Protein 4EVF (pdb70)

CATH classification: 1.10.220.10 (+3 more: 1.10.220.10, 1.10.220.10, 1.10.220.10)

Structure (mmCIF, N/CA/C/O backbone):
data_4EVF
#
_entry.id   4EVF
#
_cell.length_a   51.267
_cell.length_b   58.747
_cell.length_c   99.700
_cell.angle_alpha   90.00
_cell.angle_beta   90.00
_cell.angle_gamma   90.00
#
_symmetry.space_group_name_H-M   'P 21 21 21'
#
loop_
_entity.id
_entity.type
_entity.pdbx_description
1 polymer 'Giardin subunit alpha-1'
2 water water
#
loop_
_atom_site.group_PDB
_atom_site.id
_atom_site.type_symbol
_atom_site.label_atom_id
_atom_site.label_alt_id
_atom_site.label_comp_id
_atom_site.label_asym_id
_atom_site.label_entity_id
_atom_site.label_seq_id
_atom_site.pdbx_PDB_ins_code
_atom_site.Cartn_x
_atom_site.Cartn_y
_atom_site.Cartn_z
_atom_site.occupancy
_atom_site.B_iso_or_equiv
_atom_site.auth_seq_id
_atom_site.auth_comp_id
_atom_site.auth_asym_id
_atom_site.auth_atom_id
_atom_site.pdbx_PDB_model_num
ATOM 1 N N . PRO A 1 2 ? 9.324 29.669 46.442 1.00 27.07 2 PRO A N 1
ATOM 2 C CA . PRO A 1 2 ? 10.643 29.725 47.071 1.00 27.91 2 PRO A CA 1
ATOM 3 C C . PRO A 1 2 ? 11.715 30.281 46.146 1.00 27.86 2 PRO A C 1
ATOM 4 O O . PRO A 1 2 ? 11.673 30.064 44.936 1.00 25.66 2 PRO A O 1
ATOM 8 N N . LYS A 1 3 ? 12.670 30.997 46.728 1.00 26.10 3 LYS A N 1
ATOM 9 C CA . LYS A 1 3 ? 13.776 31.559 45.976 1.00 25.12 3 LYS A CA 1
ATOM 10 C C . LYS A 1 3 ? 14.688 30.433 45.509 1.00 27.82 3 LYS A C 1
ATOM 11 O O . LYS A 1 3 ? 14.818 29.419 46.190 1.00 26.17 3 LYS A O 1
ATOM 17 N N . VAL A 1 4 ? 15.310 30.607 44.348 1.00 25.65 4 VAL A N 1
ATOM 18 C CA . VAL A 1 4 ? 16.225 29.593 43.829 1.00 24.56 4 VAL A CA 1
ATOM 19 C C . VAL A 1 4 ? 17.360 29.299 44.812 1.00 27.04 4 VAL A C 1
ATOM 20 O O . VAL A 1 4 ? 17.846 28.175 44.881 1.00 22.28 4 VAL A O 1
ATOM 24 N N . THR A 1 5 ? 17.791 30.301 45.572 1.00 26.84 5 THR A N 1
ATOM 25 C CA . THR A 1 5 ? 18.851 30.062 46.541 1.00 25.68 5 THR A CA 1
ATOM 26 C C . THR A 1 5 ? 18.364 29.116 47.639 1.00 26.30 5 THR A C 1
ATOM 27 O O . THR A 1 5 ? 19.112 28.267 48.125 1.00 24.56 5 THR A O 1
ATOM 31 N N . ASP A 1 6 ? 17.099 29.250 48.019 1.00 26.49 6 ASP A N 1
ATOM 32 C CA . ASP A 1 6 ? 16.550 28.392 49.059 1.00 27.54 6 ASP A CA 1
ATOM 33 C C . ASP A 1 6 ? 16.328 26.954 48.576 1.00 26.79 6 ASP A C 1
ATOM 34 O O . ASP A 1 6 ? 16.601 26.012 49.316 1.00 24.11 6 ASP A O 1
ATOM 39 N N . ILE A 1 7 ? 15.844 26.798 47.344 1.00 23.62 7 ILE A N 1
ATOM 40 C CA . ILE A 1 7 ? 15.774 25.476 46.715 1.00 22.89 7 ILE A CA 1
ATOM 41 C C . ILE A 1 7 ? 17.161 24.860 46.599 1.00 24.34 7 ILE A C 1
ATOM 42 O O . ILE A 1 7 ? 17.340 23.656 46.806 1.00 23.02 7 ILE A O 1
ATOM 47 N N . ALA A 1 8 ? 18.149 25.675 46.238 1.00 23.66 8 ALA A N 1
ATOM 48 C CA . ALA A 1 8 ? 19.512 25.165 46.142 1.00 24.37 8 ALA A CA 1
ATOM 49 C C . ALA A 1 8 ? 19.963 24.639 47.503 1.00 24.04 8 ALA A C 1
ATOM 50 O O . ALA A 1 8 ? 20.683 23.639 47.583 1.00 23.70 8 ALA A O 1
ATOM 52 N N . ASN A 1 9 ? 19.535 25.307 48.573 1.00 23.38 9 ASN A N 1
ATOM 53 C CA . ASN A 1 9 ? 19.848 24.834 49.926 1.00 26.52 9 ASN A CA 1
ATOM 54 C C . ASN A 1 9 ? 19.156 23.509 50.255 1.00 27.51 9 ASN A C 1
ATOM 55 O O . ASN A 1 9 ? 19.773 22.606 50.835 1.00 27.85 9 ASN A O 1
ATOM 60 N N . GLU A 1 10 ? 17.878 23.395 49.901 1.00 26.25 10 GLU A N 1
ATOM 61 C CA . GLU A 1 10 ? 17.172 22.118 50.053 1.00 27.66 10 GLU A CA 1
ATOM 62 C C . GLU A 1 10 ? 17.975 21.004 49.407 1.00 27.92 10 GLU A C 1
ATOM 63 O O . GLU A 1 10 ? 18.220 19.948 50.006 1.00 26.19 10 GLU A O 1
ATOM 69 N N . LEU A 1 11 ? 18.378 21.240 48.167 1.00 24.87 11 LEU A N 1
ATOM 70 C CA . LEU A 1 11 ? 19.169 20.260 47.433 1.00 25.08 11 LEU A CA 1
ATOM 71 C C . LEU A 1 11 ? 20.488 19.922 48.121 1.00 25.33 11 LEU A C 1
ATOM 72 O O . LEU A 1 11 ? 20.889 18.761 48.165 1.00 25.18 11 LEU A O 1
ATOM 77 N N . LYS A 1 12 ? 21.159 20.936 48.659 1.00 26.61 12 LYS A N 1
ATOM 78 C CA . LYS A 1 12 ? 22.421 20.741 49.370 1.00 27.12 12 LYS A CA 1
ATOM 79 C C . LYS A 1 12 ? 22.264 19.741 50.516 1.00 25.87 12 LYS A C 1
ATOM 80 O O . LYS A 1 12 ? 23.090 18.843 50.710 1.00 26.07 12 LYS A O 1
ATOM 86 N N . GLN A 1 13 ? 21.196 19.910 51.279 1.00 27.03 13 GLN A N 1
ATOM 87 C CA . GLN A 1 13 ? 20.970 19.080 52.445 1.00 30.53 13 GLN A CA 1
ATOM 88 C C . GLN A 1 13 ? 20.505 17.671 52.072 1.00 31.26 13 GLN A C 1
ATOM 89 O O . GLN A 1 13 ? 20.762 16.714 52.809 1.00 30.08 13 GLN A O 1
ATOM 95 N N . ALA A 1 14 ? 19.825 17.546 50.936 1.00 25.64 14 ALA A N 1
ATOM 96 C CA . ALA A 1 14 ? 19.377 16.236 50.480 1.00 27.32 14 ALA A CA 1
ATOM 97 C C . ALA A 1 14 ? 20.592 15.458 50.000 1.00 28.57 14 ALA A C 1
ATOM 98 O O . ALA A 1 14 ? 20.694 14.247 50.212 1.00 28.30 14 ALA A O 1
ATOM 100 N N . ILE A 1 15 ? 21.522 16.170 49.366 1.00 27.45 15 ILE A N 1
ATOM 101 C CA . ILE A 1 15 ? 22.733 15.562 48.820 1.00 29.70 15 ILE A CA 1
ATOM 102 C C . ILE A 1 15 ? 23.644 15.129 49.952 1.00 29.26 15 ILE A C 1
ATOM 103 O O . ILE A 1 15 ? 24.248 14.049 49.913 1.00 29.76 15 ILE A O 1
ATOM 108 N N . ASP A 1 16 ? 23.742 15.986 50.964 1.00 29.50 16 ASP A N 1
ATOM 109 C CA . ASP A 1 16 ? 24.479 15.658 52.176 1.00 33.11 16 ASP A CA 1
ATOM 110 C C . ASP A 1 16 ? 23.865 14.440 52.859 1.00 32.56 16 ASP A C 1
ATOM 111 O O . ASP A 1 16 ? 24.574 13.572 53.359 1.00 34.28 16 ASP A O 1
ATOM 116 N N . ALA A 1 17 ? 22.539 14.395 52.892 1.00 33.67 17 ALA A N 1
ATOM 117 C CA . ALA A 1 17 ? 21.836 13.264 53.484 1.00 32.05 17 ALA A CA 1
ATOM 118 C C . ALA A 1 17 ? 21.910 12.039 52.584 1.00 33.82 17 ALA A C 1
ATOM 119 O O . ALA A 1 17 ? 21.565 10.935 53.005 1.00 34.35 17 ALA A O 1
ATOM 121 N N . LYS A 1 18 ? 22.359 12.233 51.346 1.00 31.71 18 LYS A N 1
ATOM 122 C CA . LYS A 1 18 ? 22.394 11.150 50.374 1.00 33.30 18 LYS A CA 1
ATOM 123 C C . LYS A 1 18 ? 20.991 10.567 50.171 1.00 33.31 18 LYS A C 1
ATOM 124 O O . LYS A 1 18 ? 20.829 9.383 49.878 1.00 28.74 18 LYS A O 1
ATOM 130 N N . ASP A 1 19 ? 19.989 11.423 50.341 1.00 26.11 19 ASP A N 1
ATOM 131 C CA . ASP A 1 19 ? 18.591 11.071 50.197 1.00 29.69 19 ASP A CA 1
ATOM 132 C C . ASP A 1 19 ? 18.172 11.128 48.717 1.00 28.88 19 ASP A C 1
ATOM 133 O O . ASP A 1 19 ? 17.845 12.191 48.200 1.00 24.87 19 ASP A O 1
ATOM 138 N N . GLU A 1 20 ? 18.168 9.979 48.045 1.00 29.85 20 GLU A N 1
ATOM 139 C CA . GLU A 1 20 ? 17.860 9.919 46.612 1.00 27.89 20 GLU A CA 1
ATOM 140 C C . GLU A 1 20 ? 16.431 10.318 46.268 1.00 25.60 20 GLU A C 1
ATOM 141 O O . GLU A 1 20 ? 16.195 11.090 45.329 1.00 25.67 20 GLU A O 1
ATOM 147 N N . VAL A 1 21 ? 15.472 9.785 47.013 1.00 26.52 21 VAL A N 1
ATOM 148 C CA . VAL A 1 21 ? 14.084 10.123 46.747 1.00 28.69 21 VAL A CA 1
ATOM 149 C C . VAL A 1 21 ? 13.848 11.619 46.962 1.00 22.83 21 VAL A C 1
ATOM 150 O O . VAL A 1 21 ? 13.071 12.244 46.237 1.00 22.64 21 VAL A O 1
ATOM 154 N N . GLN A 1 22 ? 14.527 12.196 47.951 1.00 26.97 22 GLN A N 1
ATOM 155 C CA . GLN A 1 22 ? 14.383 13.627 48.213 1.00 24.67 22 GLN A CA 1
ATOM 156 C C . GLN A 1 22 ? 14.942 14.484 47.069 1.00 21.78 22 GLN A C 1
ATOM 157 O O . GLN A 1 22 ? 14.365 15.518 46.717 1.00 23.74 22 GLN A O 1
ATOM 163 N N . ILE A 1 23 ? 16.059 14.066 46.487 1.00 20.74 23 ILE A N 1
ATOM 164 C CA . ILE A 1 23 ? 16.581 14.774 45.321 1.00 21.77 23 ILE A CA 1
ATOM 165 C C . ILE A 1 23 ? 15.603 14.632 44.159 1.00 23.39 23 ILE A C 1
ATOM 166 O O . ILE A 1 23 ? 15.302 15.603 43.462 1.00 19.21 23 ILE A O 1
ATOM 171 N N . ALA A 1 24 ? 15.096 13.418 43.965 1.00 18.51 24 ALA A N 1
ATOM 172 C CA . ALA A 1 24 ? 14.096 13.166 42.943 1.00 18.60 24 ALA A CA 1
ATOM 173 C C . ALA A 1 24 ? 12.854 14.008 43.194 1.00 19.29 24 ALA A C 1
ATOM 174 O O . ALA A 1 24 ? 12.275 14.562 42.260 1.00 20.14 24 ALA A O 1
ATOM 176 N N . PHE A 1 25 ? 12.453 14.128 44.454 1.00 17.88 25 PHE A N 1
ATOM 177 C CA . PHE A 1 25 ? 11.234 14.869 44.754 1.00 22.93 25 PHE A CA 1
ATOM 178 C C . PHE A 1 25 ? 11.377 16.352 44.414 1.00 20.88 25 PHE A C 1
ATOM 179 O O . PHE A 1 25 ? 10.464 16.962 43.842 1.00 24.11 25 PHE A O 1
ATOM 187 N N . ILE A 1 26 ? 12.513 16.928 44.792 1.00 21.76 26 ILE A N 1
ATOM 188 C CA . ILE A 1 26 ? 12.789 18.328 44.481 1.00 20.57 26 ILE A CA 1
ATOM 189 C C . ILE A 1 26 ? 12.859 18.522 42.974 1.00 20.01 26 ILE A C 1
ATOM 190 O O . ILE A 1 26 ? 12.299 19.472 42.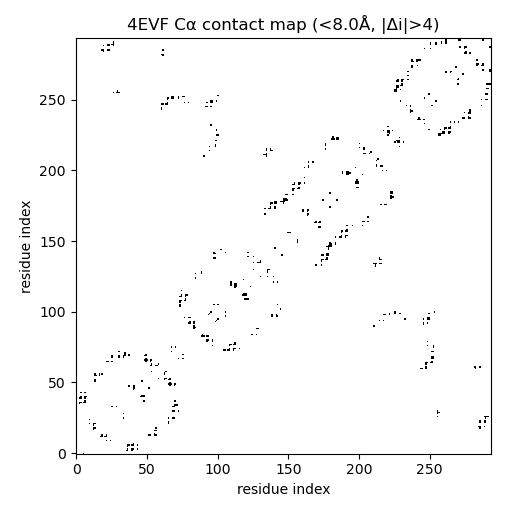434 1.00 20.86 26 ILE A O 1
ATOM 195 N N . ALA A 1 27 ? 13.543 17.615 42.284 1.00 21.88 27 ALA A N 1
ATOM 196 C CA . ALA A 1 27 ? 13.641 17.728 40.838 1.00 21.54 27 ALA A CA 1
ATOM 197 C C . ALA A 1 27 ? 12.252 17.675 40.209 1.00 23.16 27 ALA A C 1
ATOM 198 O O . ALA A 1 27 ? 11.989 18.360 39.222 1.00 20.78 27 ALA A O 1
ATOM 200 N N . SER A 1 28 ? 11.363 16.875 40.803 1.00 19.91 28 SER A N 1
ATOM 201 C CA . SER A 1 28 ? 10.038 16.612 40.238 1.00 19.18 28 SER A CA 1
ATOM 202 C C . SER A 1 28 ? 9.122 17.831 40.343 1.00 22.61 28 SER A C 1
ATOM 203 O O . SER A 1 28 ? 8.121 17.939 39.638 1.00 22.93 28 SER A O 1
ATOM 206 N N . GLU A 1 29 ? 9.475 18.740 41.244 1.00 24.57 29 G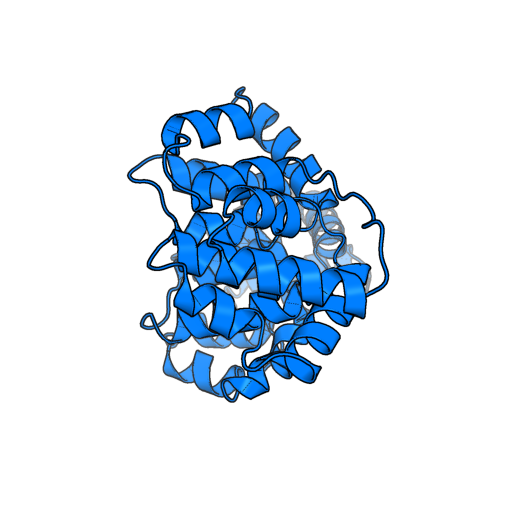LU A N 1
ATOM 207 C CA . GLU A 1 29 ? 8.664 19.914 41.530 1.00 21.03 29 GLU A CA 1
ATOM 208 C C . GLU A 1 29 ? 8.809 21.017 40.481 1.00 24.25 29 GLU A C 1
ATOM 209 O O . GLU A 1 29 ? 8.010 21.952 40.449 1.00 27.09 29 GLU A O 1
ATOM 215 N N . TYR A 1 30 ? 9.830 20.901 39.636 1.00 24.41 30 TYR A N 1
ATOM 216 C CA . TYR A 1 30 ? 10.265 22.002 38.781 1.00 22.61 30 TYR A CA 1
ATOM 217 C C . TYR A 1 30 ? 10.591 21.573 37.361 1.00 25.39 30 TYR A C 1
ATOM 218 O O . TYR A 1 30 ? 11.147 20.491 37.127 1.00 22.72 30 TYR A O 1
ATOM 227 N N . SER A 1 31 ? 10.271 22.452 36.417 1.00 22.95 31 SER A N 1
ATOM 228 C CA . SER A 1 31 ? 10.491 22.208 34.996 1.00 21.34 31 SER A CA 1
ATOM 229 C C . SER A 1 31 ? 11.977 22.201 34.682 1.00 22.58 31 SER A C 1
ATOM 230 O O . SER A 1 31 ? 12.793 22.567 35.521 1.00 21.89 31 SER A O 1
ATOM 233 N N . ALA A 1 32 ? 12.320 21.813 33.457 1.00 20.15 32 ALA A N 1
ATOM 234 C CA . ALA A 1 32 ? 13.718 21.750 33.053 1.00 20.16 32 ALA A CA 1
ATOM 235 C C . ALA A 1 32 ? 14.357 23.138 33.146 1.00 22.08 32 ALA A C 1
ATOM 236 O O . ALA A 1 32 ? 15.458 23.282 33.670 1.00 20.03 32 ALA A O 1
ATOM 238 N N . GLU A 1 33 ? 13.647 24.147 32.643 1.00 21.84 33 GLU A N 1
ATOM 239 C CA . GLU A 1 33 ? 14.097 25.537 32.699 1.00 20.73 33 GLU A CA 1
ATOM 240 C C . GLU A 1 33 ? 14.287 25.998 34.138 1.00 21.28 33 GLU A C 1
ATOM 241 O O . GLU A 1 33 ? 15.274 26.670 34.453 1.00 22.79 33 GLU A O 1
ATOM 247 N N . SER A 1 34 ? 13.345 25.643 35.010 1.00 21.83 34 SER A N 1
ATOM 248 C CA . SER A 1 34 ? 13.440 26.016 36.425 1.00 22.21 34 SER A CA 1
ATOM 249 C C . SER A 1 34 ? 14.621 25.320 37.091 1.00 21.63 34 SER A C 1
ATOM 250 O O . SER A 1 34 ? 15.354 25.923 37.867 1.00 17.10 34 SER A O 1
ATOM 253 N N . ARG A 1 35 ? 14.808 24.039 36.796 1.00 19.18 35 ARG A N 1
ATOM 254 C CA . ARG A 1 35 ? 15.971 23.347 37.329 1.00 19.00 35 ARG A CA 1
ATOM 255 C C . ARG A 1 35 ? 17.304 23.937 36.856 1.00 20.01 35 ARG A C 1
ATOM 256 O O . ARG A 1 35 ? 18.309 23.860 37.577 1.00 18.87 35 ARG A O 1
ATOM 264 N N . GLU A 1 36 ? 17.319 24.531 35.664 1.00 19.79 36 GLU A N 1
ATOM 265 C CA . GLU A 1 36 ? 18.513 25.270 35.203 1.00 19.61 36 GLU A CA 1
ATOM 266 C C . GLU A 1 36 ? 18.819 26.480 36.101 1.00 19.98 36 GLU A C 1
ATOM 267 O O . GLU A 1 36 ? 19.973 26.724 36.456 1.00 20.43 36 GLU A O 1
ATOM 273 N N . LYS A 1 37 ? 17.784 27.244 36.445 1.00 20.41 37 LYS A N 1
ATOM 274 C CA . LYS A 1 37 ? 17.922 28.360 37.386 1.00 20.68 37 LYS A CA 1
ATOM 275 C C . LYS A 1 37 ? 18.476 27.867 38.716 1.00 19.45 37 LYS A C 1
ATOM 276 O O . LYS A 1 37 ? 19.409 28.455 39.273 1.00 20.51 37 LYS A O 1
ATOM 282 N N . ILE A 1 38 ? 17.899 26.780 39.224 1.00 18.58 38 ILE A N 1
ATOM 283 C CA . ILE A 1 38 ? 18.313 26.219 40.502 1.00 18.40 38 ILE A CA 1
ATOM 284 C C . ILE A 1 38 ? 19.782 25.797 40.473 1.00 18.15 38 ILE A C 1
ATOM 285 O O . ILE A 1 38 ? 20.530 26.053 41.419 1.00 17.73 38 ILE A O 1
ATOM 290 N N . ALA A 1 39 ? 20.193 25.158 39.379 1.00 16.95 39 ALA A N 1
ATOM 291 C CA . ALA A 1 39 ? 21.575 24.718 39.226 1.00 18.74 39 ALA A CA 1
ATOM 292 C C . ALA A 1 39 ? 22.527 25.914 39.217 1.00 20.07 39 ALA A C 1
ATOM 293 O O . ALA A 1 39 ? 23.654 25.828 39.717 1.00 18.70 39 ALA A O 1
ATOM 295 N N . LYS A 1 40 ? 22.082 27.021 38.624 1.00 17.77 40 LYS A N 1
ATOM 296 C CA . LYS A 1 40 ? 22.886 28.246 38.644 1.00 20.44 40 LYS A CA 1
ATOM 297 C C . LYS A 1 40 ? 23.055 28.767 40.060 1.00 18.13 40 LYS A C 1
ATOM 298 O O . LYS A 1 40 ? 24.155 29.140 40.448 1.00 23.56 40 LYS A O 1
ATOM 304 N N . ALA A 1 41 ? 21.971 28.791 40.829 1.00 17.97 41 ALA A N 1
ATOM 305 C CA . ALA A 1 41 ? 22.033 29.291 42.200 1.00 19.62 41 ALA A CA 1
ATOM 306 C C . ALA A 1 41 ? 22.954 28.380 42.995 1.00 20.28 41 ALA A C 1
ATOM 307 O O . ALA A 1 41 ? 23.749 28.818 43.821 1.00 21.68 41 ALA A O 1
ATOM 309 N N . TYR A 1 42 ? 22.863 27.094 42.706 1.00 21.47 42 TYR A N 1
ATOM 310 C CA . TYR A 1 42 ? 23.637 26.117 43.441 1.00 19.22 42 TYR A CA 1
ATOM 311 C C . TYR A 1 42 ? 25.139 26.329 43.285 1.00 18.82 42 TYR A C 1
ATOM 312 O O . TYR A 1 42 ? 25.884 26.299 44.271 1.00 20.96 42 TYR A O 1
ATOM 321 N N . VAL A 1 43 ? 25.599 26.537 42.055 1.00 19.58 43 VAL A N 1
ATOM 322 C CA . VAL A 1 43 ? 27.036 26.639 41.835 1.00 25.34 43 VAL A CA 1
ATOM 323 C C . VAL A 1 43 ? 27.566 27.962 42.404 1.00 24.22 43 VAL A C 1
ATOM 324 O O . VAL A 1 43 ? 28.655 28.001 42.965 1.00 24.53 43 VAL A O 1
ATOM 328 N N . ALA A 1 44 ? 26.781 29.028 42.267 1.00 22.84 44 ALA A N 1
ATOM 329 C CA . ALA A 1 44 ? 27.119 30.316 42.873 1.00 23.44 44 ALA A CA 1
ATOM 330 C C . ALA A 1 44 ? 27.266 30.181 44.395 1.00 27.25 44 ALA A C 1
ATOM 331 O O . ALA A 1 44 ? 28.239 30.661 44.988 1.00 24.87 44 ALA A O 1
ATOM 333 N N . SER A 1 45 ? 26.302 29.505 45.015 1.00 28.22 45 SER A N 1
ATOM 334 C CA . SER A 1 45 ? 26.265 29.363 46.468 1.00 28.32 45 SER A CA 1
ATOM 335 C C . SER A 1 45 ? 27.369 28.499 47.041 1.00 27.76 45 SER A C 1
ATOM 336 O O . SER A 1 45 ? 27.939 28.832 48.075 1.00 27.79 45 SER A O 1
ATOM 339 N N . TYR A 1 46 ? 27.659 27.385 46.381 1.00 27.00 46 TYR A N 1
ATOM 340 C CA . TYR A 1 46 ? 28.543 26.380 46.958 1.00 28.62 46 TYR A CA 1
ATOM 341 C C . TYR A 1 46 ? 29.829 26.181 46.165 1.00 28.05 46 TYR A C 1
ATOM 342 O O . TYR A 1 46 ? 30.737 25.479 46.608 1.00 30.92 46 TYR A O 1
ATOM 351 N N . GLY A 1 47 ? 29.913 26.806 44.998 1.00 28.04 47 GLY A N 1
ATOM 352 C CA . GLY A 1 47 ? 31.126 26.753 44.200 1.00 31.92 47 GLY A CA 1
ATOM 353 C C . GLY A 1 47 ? 31.413 25.385 43.607 1.00 31.56 47 GLY A C 1
ATOM 354 O O . GLY A 1 47 ? 32.553 25.068 43.248 1.00 33.64 47 GLY A O 1
ATOM 355 N N . LYS A 1 48 ? 30.376 24.563 43.512 1.00 34.14 48 LYS A N 1
ATOM 356 C CA . LYS A 1 48 ? 30.492 23.236 42.898 1.00 35.97 48 LYS A CA 1
ATOM 357 C C . LYS A 1 48 ? 29.294 23.016 41.989 1.00 30.31 48 LYS A C 1
ATOM 358 O O . LYS A 1 48 ? 28.195 23.459 42.294 1.00 28.35 48 LYS A O 1
ATOM 364 N N . GLU A 1 49 ? 29.494 22.326 40.874 1.00 31.08 49 GLU A N 1
ATOM 365 C CA . GLU A 1 49 ? 28.383 22.045 39.979 1.00 27.63 49 GLU A CA 1
ATOM 366 C C . GLU A 1 49 ? 27.434 20.988 40.569 1.00 30.15 49 GLU A C 1
ATOM 367 O O . GLU A 1 49 ? 27.882 19.960 41.091 1.00 26.74 49 GLU A O 1
ATOM 373 N N . LEU A 1 50 ? 26.130 21.246 40.473 1.00 23.87 50 LEU A N 1
ATOM 374 C CA . LEU A 1 50 ? 25.116 20.408 41.116 1.00 25.33 50 LEU A CA 1
ATOM 375 C C . LEU A 1 50 ? 25.179 18.930 40.704 1.00 25.92 50 LEU A C 1
ATOM 376 O O . LEU A 1 50 ? 25.149 18.045 41.562 1.00 28.57 50 LEU A O 1
ATOM 381 N N . PRO A 1 51 ? 25.261 18.654 39.394 1.00 26.86 51 PRO A N 1
ATOM 382 C CA . PRO A 1 51 ? 25.480 17.274 38.940 1.00 25.66 51 PRO A CA 1
ATOM 383 C C . PRO A 1 51 ? 26.780 16.657 39.481 1.00 29.53 51 PRO A C 1
ATOM 384 O O . PRO A 1 51 ? 26.795 15.464 39.784 1.00 29.97 51 PRO A O 1
ATOM 388 N N . ASP A 1 52 ? 27.844 17.446 39.608 1.00 26.15 52 ASP A N 1
ATOM 389 C CA . ASP A 1 52 ? 29.100 16.944 40.168 1.00 32.17 52 ASP A CA 1
ATOM 390 C C . ASP A 1 52 ? 28.958 16.580 41.649 1.00 33.13 52 ASP A C 1
ATOM 391 O O . ASP A 1 52 ? 29.542 15.602 42.117 1.00 31.00 52 ASP A O 1
ATOM 396 N N . ASP A 1 53 ? 28.184 17.365 42.388 1.00 29.97 53 ASP A N 1
ATOM 397 C CA . ASP A 1 53 ? 27.982 17.084 43.804 1.00 30.30 53 ASP A CA 1
ATOM 398 C C . ASP A 1 53 ? 27.114 15.841 43.968 1.00 32.12 53 ASP A C 1
ATOM 399 O O . ASP A 1 53 ? 27.417 14.956 44.772 1.00 29.79 53 ASP A O 1
ATOM 404 N N . ILE A 1 54 ? 26.049 15.766 43.179 1.00 29.25 54 ILE A N 1
ATOM 405 C CA . ILE A 1 54 ? 25.199 14.579 43.143 1.00 28.51 54 ILE A CA 1
ATOM 406 C C . ILE A 1 54 ? 26.006 13.307 42.851 1.00 32.12 54 ILE A C 1
ATOM 407 O O . ILE A 1 54 ? 25.883 12.302 43.557 1.00 31.37 54 ILE A O 1
ATOM 412 N N . LYS A 1 55 ? 26.839 13.356 41.819 1.00 32.90 55 LYS A N 1
ATOM 413 C CA . LYS A 1 55 ? 27.655 12.202 41.461 1.00 32.81 55 LYS A CA 1
ATOM 414 C C . LYS A 1 55 ? 28.542 11.770 42.623 1.00 38.35 55 LYS A C 1
ATOM 415 O O . LYS A 1 55 ? 28.711 10.579 42.880 1.00 35.96 55 LYS A O 1
ATOM 421 N N . LYS A 1 56 ? 29.113 12.743 43.325 1.00 37.50 56 LYS A N 1
ATOM 422 C CA . LYS A 1 56 ? 30.003 12.437 44.436 1.00 35.44 56 LYS A CA 1
ATOM 423 C C . LYS A 1 56 ? 29.255 11.868 45.635 1.00 34.94 56 LYS A C 1
ATOM 424 O O . LYS A 1 56 ? 29.814 11.087 46.395 1.00 31.89 56 LYS A O 1
ATOM 430 N N . ALA A 1 57 ? 27.991 12.278 45.801 1.00 32.69 57 ALA A N 1
ATOM 431 C CA . ALA A 1 57 ? 27.243 11.845 46.988 1.00 34.99 57 ALA A CA 1
ATOM 432 C C . ALA A 1 57 ? 26.596 10.473 46.849 1.00 38.10 57 ALA A C 1
ATOM 433 O O . ALA A 1 57 ? 26.441 9.751 47.842 1.00 35.92 57 ALA A O 1
ATOM 435 N N . LEU A 1 58 ? 26.149 10.154 45.623 1.00 34.75 58 LEU A N 1
ATOM 436 C CA . LEU A 1 58 ? 25.458 8.914 45.380 1.00 35.11 58 LEU A CA 1
ATOM 437 C C . LEU A 1 58 ? 26.358 7.746 44.939 1.00 36.40 58 LEU A C 1
ATOM 438 O O . LEU A 1 58 ? 27.452 7.925 44.435 1.00 40.56 58 LEU A O 1
ATOM 443 N N . LYS A 1 59 ? 25.795 6.558 45.153 1.00 38.69 59 LYS A N 1
ATOM 444 C CA . LYS A 1 59 ? 26.462 5.336 44.790 1.00 41.96 59 LYS A CA 1
ATOM 445 C C . LYS A 1 59 ? 26.530 5.266 43.300 1.00 47.42 59 LYS A C 1
ATOM 446 O O . LYS A 1 59 ? 27.627 5.320 42.758 1.00 51.95 59 LYS A O 1
ATOM 452 N N . GLY A 1 60 ? 25.469 5.166 42.609 1.00 37.54 60 GLY A N 1
ATOM 453 C CA . GLY A 1 60 ? 25.738 5.109 41.200 1.00 39.22 60 GLY A CA 1
ATOM 454 C C . GLY A 1 60 ? 24.739 4.225 40.521 1.00 41.05 60 GLY A C 1
ATOM 455 O O . GLY A 1 60 ? 23.804 3.752 41.121 1.00 42.90 60 GLY A O 1
ATOM 456 N N . GLY A 1 61 ? 24.975 3.951 39.271 1.00 37.57 61 GLY A N 1
ATOM 457 C CA . GLY A 1 61 ? 23.963 3.183 38.605 1.00 32.48 61 GLY A CA 1
ATOM 458 C C . GLY A 1 61 ? 23.091 4.188 37.899 1.00 33.55 61 GLY A C 1
ATOM 459 O O . GLY A 1 61 ? 23.385 5.383 37.912 1.00 30.89 61 GLY A O 1
ATOM 460 N N . SER A 1 62 ? 22.059 3.706 37.238 1.00 31.64 62 SER A N 1
ATOM 461 C CA . SER A 1 62 ? 21.180 4.569 36.457 1.00 31.32 62 SER A CA 1
ATOM 462 C C . SER A 1 62 ? 20.480 5.611 37.317 1.00 28.45 62 SER A C 1
ATOM 463 O O . SER A 1 62 ? 20.054 6.645 36.802 1.00 24.82 62 SER A O 1
ATOM 466 N N . GLU A 1 63 ? 20.360 5.328 38.617 1.00 26.17 63 GLU A N 1
ATOM 467 C CA . GLU A 1 63 ? 19.707 6.234 39.559 1.00 27.36 63 GLU A CA 1
ATOM 468 C C . GLU A 1 63 ? 20.472 7.549 39.673 1.00 25.69 63 GLU A C 1
ATOM 469 O O . GLU A 1 63 ? 19.889 8.628 39.559 1.00 25.91 63 GLU A O 1
ATOM 475 N N . GLU A 1 64 ? 21.778 7.453 39.901 1.00 25.86 64 GLU A N 1
ATOM 476 C CA . GLU A 1 64 ? 22.598 8.650 40.035 1.00 31.41 64 GLU A CA 1
ATOM 477 C C . GLU A 1 64 ? 22.651 9.396 38.702 1.00 25.43 64 GLU A C 1
ATOM 478 O O . GLU A 1 64 ? 22.485 10.610 38.657 1.00 22.97 64 GLU A O 1
ATOM 484 N N . SER A 1 65 ? 22.845 8.656 37.617 1.00 23.77 65 SER A N 1
ATOM 485 C CA . SER A 1 65 ? 22.916 9.258 36.286 1.00 26.06 65 SER A CA 1
ATOM 486 C C . SER A 1 65 ? 21.668 10.073 35.965 1.00 23.80 65 SER A C 1
ATOM 487 O O . SER A 1 65 ? 21.772 11.203 35.473 1.00 24.76 65 SER A O 1
ATOM 490 N N . LEU A 1 66 ? 20.500 9.495 36.246 1.00 20.01 66 LEU A N 1
ATOM 491 C CA . LEU A 1 66 ? 19.218 10.168 36.067 1.00 22.27 66 LEU A CA 1
ATOM 492 C C . LEU A 1 66 ? 19.125 11.467 36.871 1.00 21.20 66 LEU A C 1
ATOM 493 O O . LEU A 1 66 ? 18.711 12.514 36.347 1.00 17.96 66 LEU A O 1
ATOM 498 N N . LEU A 1 67 ? 19.501 11.399 38.144 1.00 20.41 67 LEU A N 1
ATOM 499 C CA . LEU A 1 67 ? 19.437 12.573 39.022 1.00 20.92 67 LEU A CA 1
ATOM 500 C C . LEU A 1 67 ? 20.365 13.702 38.559 1.00 20.66 67 LEU A C 1
ATOM 501 O O . LEU A 1 67 ? 19.985 14.885 38.582 1.00 21.57 67 LEU A O 1
ATOM 506 N N . MET A 1 68 ? 21.565 13.326 38.132 1.00 18.39 68 MET A N 1
ATOM 507 C CA . MET A 1 68 ? 22.514 14.239 37.483 1.00 22.56 68 MET A CA 1
ATOM 508 C C . MET A 1 68 ? 21.919 14.895 36.251 1.00 22.80 68 MET A C 1
ATOM 509 O O . MET A 1 68 ? 22.011 16.110 36.084 1.00 20.34 68 MET A O 1
ATOM 514 N N . ASP A 1 69 ? 21.323 14.082 35.384 1.00 22.32 69 ASP A N 1
ATOM 515 C CA . ASP A 1 69 ? 20.736 14.559 34.137 1.00 22.86 69 ASP A CA 1
ATOM 516 C C . ASP A 1 69 ? 19.718 15.667 34.397 1.00 17.44 69 ASP A C 1
ATOM 517 O O . ASP A 1 69 ? 19.682 16.678 33.685 1.00 17.88 69 ASP A O 1
ATOM 522 N N . LEU A 1 70 ? 18.881 15.460 35.409 1.00 16.18 70 LEU A N 1
ATOM 523 C CA . LEU A 1 70 ? 17.823 16.417 35.747 1.00 20.96 70 LEU A CA 1
ATOM 524 C C . LEU A 1 70 ? 18.357 17.798 36.116 1.00 20.79 70 LEU A C 1
ATOM 525 O O . LEU A 1 70 ? 17.624 18.794 36.049 1.00 19.45 70 LEU A O 1
ATOM 530 N N . PHE A 1 71 ? 19.628 17.859 36.502 1.00 17.61 71 PHE A N 1
ATOM 531 C CA . PHE A 1 71 ? 20.239 19.145 36.862 1.00 17.91 71 PHE A CA 1
ATOM 532 C C . PHE A 1 71 ? 21.370 19.521 35.911 1.00 19.21 71 PHE A C 1
ATOM 533 O O . PHE A 1 71 ? 22.185 20.435 36.174 1.00 18.44 71 PHE A O 1
ATOM 541 N N . SER A 1 72 ? 21.377 18.830 34.774 1.00 16.86 72 SER A N 1
ATOM 542 C CA . SER A 1 72 ? 22.295 19.121 33.686 1.00 19.41 72 SER A CA 1
ATOM 543 C C . SER A 1 72 ? 21.571 19.810 32.535 1.00 18.32 72 SER A C 1
ATOM 544 O O . SER A 1 72 ? 20.362 20.016 32.597 1.00 21.33 72 SER A O 1
ATOM 547 N N . ASP A 1 73 ? 22.319 20.172 31.497 1.00 19.34 73 ASP A N 1
ATOM 548 C CA . ASP A 1 73 ? 21.734 20.750 30.289 1.00 21.26 73 ASP A CA 1
ATOM 549 C C . ASP A 1 73 ? 21.108 19.638 29.459 1.00 19.03 73 ASP A C 1
ATOM 550 O O . ASP A 1 73 ? 21.807 18.723 29.009 1.00 18.15 73 ASP A O 1
ATOM 555 N N . ARG A 1 74 ? 19.795 19.719 29.275 1.00 18.80 74 ARG A N 1
ATOM 556 C CA . ARG A 1 74 ? 19.032 18.645 28.640 1.00 17.73 74 ARG A CA 1
ATOM 557 C C . ARG A 1 74 ? 19.386 18.437 27.171 1.00 21.71 74 ARG A C 1
ATOM 558 O O . ARG A 1 74 ? 19.089 17.388 26.611 1.00 20.36 74 ARG A O 1
ATOM 566 N N . HIS A 1 75 ? 20.021 19.434 26.551 1.00 20.18 75 HIS A N 1
ATOM 567 C CA . HIS A 1 75 ? 20.438 19.320 25.155 1.00 18.78 75 HIS A CA 1
ATOM 568 C C . HIS A 1 75 ? 21.775 18.598 25.065 1.00 18.75 75 HIS A C 1
ATOM 569 O O . HIS A 1 75 ? 21.985 17.779 24.165 1.00 18.02 75 HIS A O 1
ATOM 576 N N . GLU A 1 76 ? 22.668 18.874 26.018 1.00 18.72 76 GLU A N 1
ATOM 577 C CA . GLU A 1 76 ? 23.910 18.105 26.137 1.00 24.63 76 GLU A CA 1
ATOM 578 C C . GLU A 1 76 ? 23.628 16.659 26.538 1.00 21.02 76 GLU A C 1
ATOM 579 O O . GLU A 1 76 ? 24.295 15.732 26.063 1.00 22.16 76 GLU A O 1
ATOM 585 N N . VAL A 1 77 ? 22.658 16.486 27.431 1.00 21.20 77 VAL A N 1
ATOM 586 C CA . VAL A 1 77 ? 22.188 15.159 27.819 1.00 21.37 77 VAL A CA 1
ATOM 587 C C . VAL A 1 77 ? 21.713 14.387 26.588 1.00 20.28 77 VAL A C 1
ATOM 588 O O . VAL A 1 77 ? 22.234 13.312 26.283 1.00 21.57 77 VAL A O 1
ATOM 592 N N . ARG A 1 78 ? 20.736 14.946 25.876 1.00 18.21 78 ARG A N 1
ATOM 593 C CA . ARG A 1 78 ? 20.210 14.307 24.670 1.00 17.50 78 ARG A CA 1
ATOM 594 C C . ARG A 1 78 ? 21.293 14.028 23.627 1.00 17.02 78 ARG A C 1
ATOM 595 O O . ARG A 1 78 ? 21.350 12.933 23.050 1.00 15.87 78 ARG A O 1
ATOM 603 N N . ALA A 1 79 ? 22.164 15.006 23.382 1.00 17.46 79 ALA A N 1
ATOM 604 C CA . ALA A 1 79 ? 23.247 14.831 22.421 1.00 17.45 79 ALA A CA 1
ATOM 605 C C . ALA A 1 79 ? 24.148 13.646 22.776 1.00 17.25 79 ALA A C 1
ATOM 606 O O . ALA A 1 79 ? 24.553 12.884 21.895 1.00 19.27 79 ALA A O 1
ATOM 608 N N . GLN A 1 80 ? 24.475 13.508 24.059 1.00 16.61 80 GLN A N 1
ATOM 609 C CA . GLN A 1 80 ? 25.354 12.425 24.515 1.00 19.93 80 GLN A CA 1
ATOM 610 C C . GLN A 1 80 ? 24.659 11.059 24.393 1.00 21.99 80 GLN A C 1
ATOM 611 O O . GLN A 1 80 ? 25.288 10.057 24.024 1.00 21.62 80 GLN A O 1
ATOM 617 N N . HIS A 1 81 ? 23.364 11.024 24.702 1.00 21.79 81 HIS A N 1
ATOM 618 C CA . HIS A 1 81 ? 22.556 9.816 24.489 1.00 21.31 81 HIS A CA 1
ATOM 619 C C . HIS A 1 81 ? 22.609 9.379 23.026 1.00 22.78 81 HIS A C 1
ATOM 620 O O . HIS A 1 81 ? 22.747 8.191 22.719 1.00 19.54 81 HIS A O 1
ATOM 627 N N . ILE A 1 82 ? 22.490 10.347 22.123 1.00 19.17 82 ILE A N 1
ATOM 628 C CA . ILE A 1 82 ? 22.544 10.076 20.686 1.00 23.26 82 ILE A CA 1
ATOM 629 C C . ILE A 1 82 ? 23.927 9.578 20.235 1.00 24.43 82 ILE A C 1
ATOM 630 O O . ILE A 1 82 ? 24.036 8.665 19.413 1.00 21.66 82 ILE A O 1
ATOM 635 N N . ARG A 1 83 ? 24.976 10.189 20.770 1.00 20.88 83 ARG A N 1
ATOM 636 C CA . ARG A 1 83 ? 26.329 9.695 20.581 1.00 26.26 83 ARG A CA 1
ATOM 637 C C . ARG A 1 83 ? 26.434 8.238 21.041 1.00 21.27 83 ARG A C 1
ATOM 638 O O . ARG A 1 83 ? 26.932 7.367 20.316 1.00 26.09 83 ARG A O 1
ATOM 646 N N . ASP A 1 84 ? 25.988 7.988 22.263 1.00 19.17 84 ASP A N 1
ATOM 647 C CA . ASP A 1 84 ? 26.021 6.644 22.836 1.00 22.08 84 ASP A CA 1
ATOM 648 C C . ASP A 1 84 ? 25.292 5.633 21.942 1.00 22.98 84 ASP A C 1
ATOM 649 O O . ASP A 1 84 ? 25.786 4.521 21.698 1.00 19.49 84 ASP A O 1
ATOM 654 N N . ALA A 1 85 ? 24.116 6.024 21.455 1.00 19.50 85 ALA A N 1
ATOM 655 C CA . ALA A 1 85 ? 23.320 5.141 20.608 1.00 20.52 85 ALA A CA 1
ATOM 656 C C . ALA A 1 85 ? 24.053 4.802 19.316 1.00 20.86 85 ALA A C 1
ATOM 657 O O . ALA A 1 85 ? 23.744 3.807 18.678 1.00 19.27 85 ALA A O 1
ATOM 659 N N . LEU A 1 86 ? 25.022 5.633 18.936 1.00 20.52 86 LEU A N 1
ATOM 660 C CA . LEU A 1 86 ? 25.756 5.450 17.690 1.00 19.32 86 LEU A CA 1
ATOM 661 C C . LEU A 1 86 ? 27.140 4.850 17.908 1.00 23.35 86 LEU A C 1
ATOM 662 O O . LEU A 1 86 ? 27.781 4.419 16.952 1.00 28.25 86 LEU A O 1
ATOM 667 N N . SER A 1 87 ? 27.598 4.835 19.157 1.00 23.37 87 SER A N 1
ATOM 668 C CA . SER A 1 87 ? 28.969 4.427 19.473 1.00 25.23 87 SER A CA 1
ATOM 669 C C . SER A 1 87 ? 29.246 2.953 19.137 1.00 26.58 87 SER A C 1
ATOM 670 O O . SER A 1 87 ? 30.349 2.608 18.722 1.00 32.88 87 SER A O 1
ATOM 673 N N . GLY A 1 88 ? 28.246 2.093 19.315 1.00 27.72 88 GLY A N 1
ATOM 674 C CA . GLY A 1 88 ? 28.370 0.683 18.979 1.00 24.25 88 GLY A CA 1
ATOM 675 C C . GLY A 1 88 ? 27.341 0.269 17.946 1.00 25.18 88 GLY A C 1
ATOM 676 O O . GLY A 1 88 ? 27.019 1.032 17.037 1.00 23.69 88 GLY A O 1
ATOM 677 N N . ARG A 1 89 ? 26.818 -0.944 18.083 1.00 24.17 89 ARG A N 1
ATOM 678 C CA . ARG A 1 89 ? 25.684 -1.385 17.278 1.00 23.04 89 ARG A CA 1
ATOM 679 C C . ARG A 1 89 ? 24.542 -0.390 17.466 1.00 22.24 89 ARG A C 1
ATOM 680 O O . ARG A 1 89 ? 24.252 0.005 18.596 1.00 21.61 89 ARG A O 1
ATOM 688 N N . ASN A 1 90 ? 23.892 0.023 16.383 1.00 19.56 90 ASN A N 1
ATOM 689 C CA . ASN A 1 90 ? 22.860 1.058 16.507 1.00 21.81 90 ASN A CA 1
ATOM 690 C C . ASN A 1 90 ? 21.816 0.718 17.576 1.00 26.42 90 ASN A C 1
ATOM 691 O O . ASN A 1 90 ? 21.208 -0.347 17.529 1.00 21.32 90 ASN A O 1
ATOM 696 N N . ASP A 1 91 ? 21.600 1.627 18.531 1.00 21.68 91 ASP A N 1
ATOM 697 C CA . ASP A 1 91 ? 20.626 1.393 19.598 1.00 19.34 91 ASP A CA 1
ATOM 698 C C . ASP A 1 91 ? 19.254 1.906 19.171 1.00 22.07 91 ASP A C 1
ATOM 699 O O . ASP A 1 91 ? 18.918 3.065 19.410 1.00 19.04 91 ASP A O 1
ATOM 704 N N . HIS A 1 92 ? 18.447 1.049 18.542 1.00 21.96 92 HIS A N 1
ATOM 705 C CA . HIS A 1 92 ? 17.172 1.524 17.996 1.00 22.86 92 HIS A CA 1
ATOM 706 C C . HIS A 1 92 ? 16.206 2.008 19.080 1.00 21.00 92 HIS A C 1
ATOM 707 O O . HIS A 1 92 ? 15.467 2.971 18.876 1.00 19.88 92 HIS A O 1
ATOM 714 N N . MET A 1 93 ? 16.193 1.331 20.227 1.00 17.74 93 MET A N 1
ATOM 715 C CA . MET A 1 93 ? 15.334 1.773 21.308 1.00 21.02 93 MET A CA 1
ATOM 716 C C . MET A 1 93 ? 15.710 3.189 21.720 1.00 17.70 93 MET A C 1
ATOM 717 O O . MET A 1 93 ? 14.841 4.042 21.882 1.00 17.38 93 MET A O 1
ATOM 722 N N . ALA A 1 94 ? 17.008 3.432 21.858 1.00 16.32 94 ALA A N 1
ATOM 723 C CA . ALA A 1 94 ? 17.505 4.757 22.221 1.00 18.69 94 ALA A CA 1
ATOM 724 C C . ALA A 1 94 ? 17.143 5.783 21.143 1.00 19.71 94 ALA A C 1
ATOM 725 O O . ALA A 1 94 ? 16.811 6.937 21.457 1.00 19.77 94 ALA A O 1
ATOM 727 N N . PHE A 1 95 ? 17.215 5.366 19.879 1.00 15.95 95 PHE A N 1
ATOM 728 C CA . PHE A 1 95 ? 16.790 6.224 18.764 1.00 16.32 95 PHE A CA 1
ATOM 729 C C . PHE A 1 95 ? 15.377 6.759 19.007 1.00 21.43 95 PHE A C 1
ATOM 730 O O . PHE A 1 95 ? 15.129 7.963 18.853 1.00 18.84 95 PHE A O 1
ATOM 738 N N . PHE A 1 96 ? 14.446 5.866 19.357 1.00 18.75 96 PHE A N 1
ATOM 739 C CA . PHE A 1 96 ? 13.065 6.281 19.609 1.00 18.26 96 PHE A CA 1
ATOM 740 C C . PHE A 1 96 ? 13.010 7.331 20.715 1.00 18.32 96 PHE A C 1
ATOM 741 O O . PHE A 1 96 ? 12.302 8.348 20.593 1.00 16.80 96 PHE A O 1
ATOM 749 N N . ASP A 1 97 ? 13.752 7.074 21.792 1.00 18.80 97 ASP A N 1
ATOM 750 C CA . ASP A 1 97 ? 13.753 7.947 22.964 1.00 18.36 97 ASP A CA 1
ATOM 751 C C . ASP A 1 97 ? 14.319 9.337 22.669 1.00 16.20 97 ASP A C 1
ATOM 752 O O . ASP A 1 97 ? 13.854 10.314 23.227 1.00 19.65 97 ASP A O 1
ATOM 757 N N . THR A 1 98 ? 15.331 9.400 21.808 1.00 19.83 98 THR A N 1
ATOM 758 C CA . THR A 1 98 ? 16.122 10.615 21.605 1.00 20.71 98 THR A CA 1
ATOM 759 C C . THR A 1 98 ? 15.683 11.448 20.386 1.00 21.38 98 THR A C 1
ATOM 760 O O . THR A 1 98 ? 15.745 12.681 20.411 1.00 20.77 98 THR A O 1
ATOM 764 N N . VAL A 1 99 ? 15.231 10.771 19.332 1.00 20.68 99 VAL A N 1
ATOM 765 C CA . VAL A 1 99 ? 14.882 11.428 18.076 1.00 19.59 99 VAL A CA 1
ATOM 766 C C . VAL A 1 99 ? 13.371 11.674 17.966 1.00 20.22 99 VAL A C 1
ATOM 767 O O . VAL A 1 99 ? 12.932 12.747 17.553 1.00 19.51 99 VAL A O 1
ATOM 771 N N . ILE A 1 100 ? 12.571 10.685 18.349 1.00 20.15 100 ILE A N 1
ATOM 772 C CA . ILE A 1 100 ? 11.128 10.791 18.156 1.00 16.69 100 ILE A CA 1
ATOM 773 C C . ILE A 1 100 ? 10.396 11.484 19.311 1.00 18.75 100 ILE A C 1
ATOM 774 O O . ILE A 1 100 ? 9.503 12.295 19.084 1.00 22.21 100 ILE A O 1
ATOM 779 N N . LEU A 1 101 ? 10.775 11.152 20.540 1.00 17.31 101 LEU A N 1
ATOM 780 C CA . LEU A 1 101 ? 10.219 11.786 21.724 1.00 20.35 101 LEU A CA 1
ATOM 781 C C . LEU A 1 101 ? 11.028 13.063 21.991 1.00 21.06 101 LEU A C 1
ATOM 782 O O . LEU A 1 101 ? 11.865 13.119 22.895 1.00 19.16 101 LEU A O 1
ATOM 787 N N . CYS A 1 102 ? 10.774 14.083 21.180 1.00 18.02 102 CYS A N 1
ATOM 788 C CA . CYS A 1 102 ? 11.546 15.316 21.252 1.00 19.34 102 CYS A CA 1
ATOM 789 C C . CYS A 1 102 ? 10.762 16.438 20.579 1.00 20.77 102 CYS A C 1
ATOM 790 O O . CYS A 1 102 ? 10.171 16.246 19.524 1.00 18.41 102 CYS A O 1
ATOM 793 N N . THR A 1 103 ? 10.744 17.605 21.203 1.00 18.33 103 THR A N 1
ATOM 794 C CA . THR A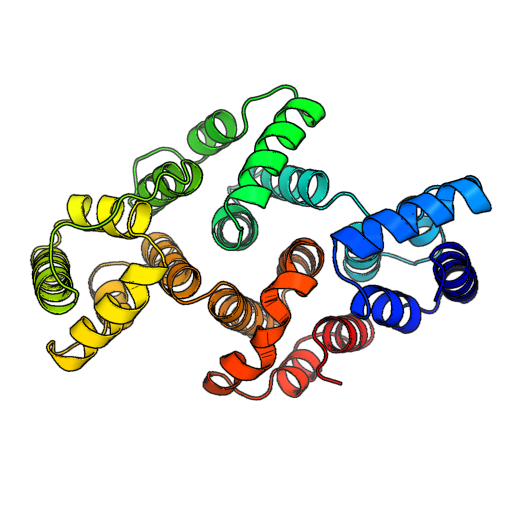 1 103 ? 10.116 18.772 20.584 1.00 21.56 103 THR A CA 1
ATOM 795 C C . THR A 1 103 ? 11.096 19.366 19.564 1.00 22.09 103 THR A C 1
ATOM 796 O O . THR A 1 103 ? 12.305 19.199 19.696 1.00 20.22 103 THR A O 1
ATOM 800 N N . PRO A 1 104 ? 10.584 20.063 18.539 1.00 21.98 104 PRO A N 1
ATOM 801 C CA . PRO A 1 104 ? 11.501 20.660 17.562 1.00 25.77 104 PRO A CA 1
ATOM 802 C C . PRO A 1 104 ? 12.489 21.636 18.200 1.00 23.11 104 PRO A C 1
ATOM 803 O O . PRO A 1 104 ? 13.648 21.686 17.780 1.00 23.23 104 PRO A O 1
ATOM 807 N N . GLU A 1 105 ? 12.043 22.386 19.208 1.00 24.56 105 GLU A N 1
ATOM 808 C CA . GLU A 1 105 ? 12.908 23.326 19.912 1.00 22.29 105 GLU A CA 1
ATOM 809 C C . GLU A 1 105 ? 14.092 22.601 20.547 1.00 23.58 105 GLU A C 1
ATOM 810 O O . GLU A 1 105 ? 15.253 22.973 20.361 1.00 20.60 105 GLU A O 1
ATOM 816 N N . ASP A 1 106 ? 13.788 21.554 21.301 1.00 20.47 106 ASP A N 1
ATOM 817 C CA . ASP A 1 106 ? 14.829 20.771 21.953 1.00 21.97 106 ASP A CA 1
ATOM 818 C C . ASP A 1 106 ? 15.751 20.088 20.931 1.00 20.04 106 ASP A C 1
ATOM 819 O O . ASP A 1 106 ? 16.947 19.913 21.171 1.00 20.55 106 ASP A O 1
ATOM 824 N N . TRP A 1 107 ? 15.202 19.684 19.793 1.00 22.31 107 TRP A N 1
ATOM 825 C CA . TRP A 1 107 ? 16.033 19.030 18.791 1.00 20.82 107 TRP A CA 1
ATOM 826 C C . TRP A 1 107 ? 17.057 20.016 18.276 1.00 20.10 107 TRP A C 1
ATOM 827 O O . TRP A 1 107 ? 18.242 19.711 18.167 1.00 17.06 107 TRP A O 1
ATOM 838 N N . HIS A 1 108 ? 16.577 21.211 17.957 1.00 22.06 108 HIS A N 1
ATOM 839 C CA . HIS A 1 108 ? 17.426 22.251 17.410 1.00 21.33 108 HIS A CA 1
ATOM 840 C C . HIS A 1 108 ? 18.609 22.561 18.324 1.00 23.82 108 HIS A C 1
ATOM 841 O O . HIS A 1 108 ? 19.743 22.700 17.849 1.00 20.42 108 HIS A O 1
ATOM 848 N N . GLU A 1 109 ? 18.355 22.667 19.629 1.00 20.70 109 GLU A N 1
ATOM 849 C CA . GLU A 1 109 ? 19.423 22.988 20.588 1.00 18.32 109 GLU A CA 1
ATOM 850 C C . GLU A 1 109 ? 20.354 21.793 20.775 1.00 22.77 109 GLU A C 1
ATOM 851 O O . GLU A 1 109 ? 21.552 21.952 21.017 1.00 16.34 109 GLU A O 1
ATOM 857 N N . THR A 1 110 ? 19.777 20.597 20.673 1.00 17.85 110 THR A N 1
ATOM 858 C CA . THR A 1 110 ? 20.532 19.356 20.751 1.00 18.08 110 THR A CA 1
ATOM 859 C C . THR A 1 110 ? 21.537 19.258 19.604 1.00 18.37 110 THR A C 1
ATOM 860 O O . THR A 1 110 ? 22.678 18.850 19.799 1.00 17.65 110 THR A O 1
ATOM 864 N N . VAL A 1 111 ? 21.106 19.632 18.407 1.00 19.55 111 VAL A N 1
ATOM 865 C CA . VAL A 1 111 ? 21.989 19.602 17.24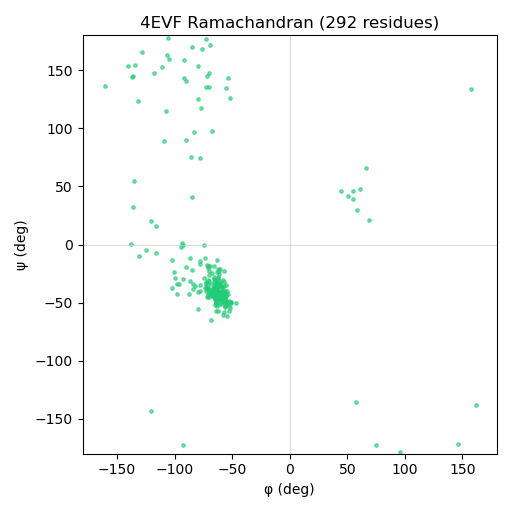7 1.00 22.34 111 VAL A CA 1
ATOM 866 C C . VAL A 1 111 ? 23.161 20.540 17.488 1.00 25.74 111 VAL A C 1
ATOM 867 O O . VAL A 1 111 ? 24.296 20.203 17.174 1.00 28.02 111 VAL A O 1
ATOM 871 N N . ALA A 1 112 ? 22.881 21.710 18.056 1.00 18.91 112 ALA A N 1
ATOM 872 C CA . ALA A 1 112 ? 23.936 22.669 18.372 1.00 22.88 112 ALA A CA 1
ATOM 873 C C . ALA A 1 112 ? 24.857 22.121 19.463 1.00 25.77 112 ALA A C 1
ATOM 874 O O . ALA A 1 112 ? 26.077 22.274 19.399 1.00 28.39 112 ALA A O 1
ATOM 876 N N . ALA A 1 113 ? 24.282 21.442 20.451 1.00 24.82 113 ALA A N 1
ATOM 877 C CA . ALA A 1 113 ? 25.095 20.883 21.517 1.00 25.12 113 ALA A CA 1
ATOM 878 C C . ALA A 1 113 ? 26.025 19.811 20.959 1.00 25.64 113 ALA A C 1
ATOM 879 O O . ALA A 1 113 ? 27.179 19.700 21.369 1.00 26.30 113 ALA A O 1
ATOM 881 N N . TYR A 1 114 ? 25.518 19.041 20.002 1.00 25.44 114 TYR A N 1
ATOM 882 C CA . TYR A 1 114 ? 26.276 17.950 19.408 1.00 25.24 114 TYR A CA 1
ATOM 883 C C . TYR A 1 114 ? 27.516 18.476 18.690 1.00 28.28 114 TYR A C 1
ATOM 884 O O . TYR A 1 114 ? 28.596 17.895 18.777 1.00 29.51 114 TYR A O 1
ATOM 893 N N . THR A 1 115 ? 27.362 19.586 17.980 1.00 27.24 115 THR A N 1
ATOM 894 C CA . THR A 1 115 ? 28.502 20.200 17.310 1.00 28.56 115 THR A CA 1
ATOM 895 C C . THR A 1 115 ? 29.528 20.680 18.327 1.00 30.81 115 THR A C 1
ATOM 896 O O . THR A 1 115 ? 30.734 20.511 18.144 1.00 32.32 115 THR A O 1
ATOM 900 N N . ARG A 1 116 ? 29.042 21.262 19.415 1.00 29.55 116 ARG A N 1
ATOM 901 C CA . ARG A 1 116 ? 29.923 21.787 20.439 1.00 29.17 116 ARG A CA 1
ATOM 902 C C . ARG A 1 116 ? 30.705 20.663 21.100 1.00 33.26 116 ARG A C 1
ATOM 903 O O . ARG A 1 116 ? 31.888 20.809 21.394 1.00 33.53 116 ARG A O 1
ATOM 911 N N . MET A 1 117 ? 30.036 19.535 21.319 1.00 30.96 117 MET A N 1
ATOM 912 C CA . MET A 1 117 ? 30.609 18.434 22.080 1.00 31.08 117 MET A CA 1
ATOM 913 C C . MET A 1 117 ? 31.532 17.535 21.250 1.00 33.85 117 MET A C 1
ATOM 914 O O . MET A 1 117 ? 32.536 17.029 21.756 1.00 36.96 117 MET A O 1
ATOM 919 N N . PHE A 1 118 ? 31.195 17.331 19.980 1.00 32.22 118 PHE A N 1
ATOM 920 C CA . PHE A 1 118 ? 31.899 16.328 19.179 1.00 34.97 118 PHE A CA 1
ATOM 921 C C . PHE A 1 118 ? 32.499 16.882 17.890 1.00 39.01 118 PHE A C 1
ATOM 922 O O . PHE A 1 118 ? 33.193 16.161 17.168 1.00 41.97 118 PHE A O 1
ATOM 930 N N . LYS A 1 119 ? 32.233 18.156 17.608 1.00 33.68 119 LYS A N 1
ATOM 931 C CA . LYS A 1 119 ? 32.765 18.808 16.411 1.00 37.75 119 LYS A CA 1
ATOM 932 C C . LYS A 1 119 ? 32.404 18.020 15.156 1.00 40.99 119 LYS A C 1
ATOM 933 O O . LYS A 1 119 ? 33.218 17.877 14.243 1.00 44.49 119 LYS A O 1
ATOM 939 N N . LYS A 1 120 ? 31.181 17.498 15.136 1.00 39.07 120 LYS A N 1
ATOM 940 C CA . LYS A 1 120 ? 30.640 16.772 13.991 1.00 37.91 120 LYS A CA 1
ATOM 941 C C . LYS A 1 120 ? 29.175 17.162 13.841 1.00 35.87 120 LYS A C 1
ATOM 942 O O . LYS A 1 120 ? 28.534 17.555 14.818 1.00 32.98 120 LYS A O 1
ATOM 948 N N . PRO A 1 121 ? 28.639 17.072 12.617 1.00 33.68 121 PRO A N 1
ATOM 949 C CA . PRO A 1 121 ? 27.210 17.328 12.423 1.00 31.86 121 PRO A CA 1
ATOM 950 C C . PRO A 1 121 ? 26.402 16.104 12.817 1.00 29.43 121 PRO A C 1
ATOM 951 O O . PRO A 1 121 ? 26.656 15.008 12.300 1.00 26.90 121 PRO A O 1
ATOM 955 N N . LEU A 1 122 ? 25.449 16.298 13.724 1.00 26.39 122 LEU A N 1
ATOM 956 C CA . LEU A 1 122 ? 24.666 15.198 14.292 1.00 29.84 122 LEU A CA 1
ATOM 957 C C . LEU A 1 122 ? 23.967 14.367 13.216 1.00 25.44 122 LEU A C 1
ATOM 958 O O . LEU A 1 122 ? 24.126 13.158 13.167 1.00 24.55 122 LEU A O 1
ATOM 963 N N . VAL A 1 123 ? 23.200 15.026 12.356 1.00 25.95 123 VAL A N 1
ATOM 964 C CA . VAL A 1 123 ? 22.401 14.319 11.368 1.00 22.76 123 VAL A CA 1
ATOM 965 C C . VAL A 1 123 ? 23.276 13.514 10.414 1.00 26.44 123 VAL A C 1
ATOM 966 O O . VAL A 1 123 ? 22.937 12.390 10.047 1.00 25.04 123 VAL A O 1
ATOM 970 N N . GLU A 1 124 ? 24.397 14.109 10.014 1.00 29.21 124 GLU A N 1
ATOM 971 C CA . GLU A 1 124 ? 25.373 13.441 9.159 1.00 28.56 124 GLU A CA 1
ATOM 972 C C . GLU A 1 124 ? 25.920 12.172 9.819 1.00 27.68 124 GLU A C 1
ATOM 973 O O . GLU A 1 124 ? 25.953 11.107 9.195 1.00 25.61 124 GLU A O 1
ATOM 979 N N . ASP A 1 125 ? 26.342 12.288 11.079 1.00 27.96 125 ASP A N 1
ATOM 980 C CA . ASP A 1 125 ? 26.808 11.141 11.866 1.00 25.36 125 ASP A CA 1
ATOM 981 C C . ASP A 1 125 ? 25.735 10.064 11.981 1.00 26.47 125 ASP A C 1
ATOM 982 O O . ASP A 1 125 ? 26.026 8.874 11.923 1.00 23.79 125 ASP A O 1
ATOM 987 N N . PHE A 1 126 ? 24.496 10.495 12.178 1.00 22.78 126 PHE A N 1
ATOM 988 C CA . PHE A 1 126 ? 23.368 9.581 12.310 1.00 24.84 126 PHE A CA 1
ATOM 989 C C . PHE A 1 126 ? 23.145 8.795 11.022 1.00 26.85 126 PHE A C 1
ATOM 990 O O . PHE A 1 126 ? 23.168 7.563 11.025 1.00 24.94 126 PHE A O 1
ATOM 998 N N . MET A 1 127 ? 22.932 9.501 9.916 1.00 24.80 127 MET A N 1
ATOM 999 C CA . MET A 1 127 ? 22.657 8.820 8.648 1.00 26.43 127 MET A CA 1
ATOM 1000 C C . MET A 1 127 ? 23.839 7.949 8.190 1.00 26.15 127 MET A C 1
ATOM 1001 O O . MET A 1 127 ? 23.644 6.929 7.529 1.00 22.15 127 MET A O 1
ATOM 1006 N N . LYS A 1 128 ? 25.053 8.359 8.550 1.00 22.75 128 LYS A N 1
ATOM 1007 C CA . LYS A 1 128 ? 26.249 7.572 8.283 1.00 28.19 128 LYS A CA 1
ATOM 1008 C C . LYS A 1 128 ? 26.058 6.140 8.787 1.00 25.47 128 LYS A C 1
ATOM 1009 O O . LYS A 1 128 ? 26.284 5.165 8.062 1.00 24.14 128 LYS A O 1
ATOM 1015 N N . ASP A 1 129 ? 25.610 6.022 10.027 1.00 24.29 129 ASP A N 1
ATOM 1016 C CA . ASP A 1 129 ? 25.571 4.726 10.694 1.00 24.30 129 ASP A CA 1
ATOM 1017 C C . ASP A 1 129 ? 24.252 3.997 10.473 1.00 22.53 129 ASP A C 1
ATOM 1018 O O . ASP A 1 129 ? 24.165 2.789 10.660 1.00 23.47 129 ASP A O 1
ATOM 1023 N N . VAL A 1 130 ? 23.227 4.738 10.082 1.00 21.23 130 VAL A N 1
ATOM 1024 C CA . VAL A 1 130 ? 21.899 4.166 9.886 1.00 23.58 130 VAL A CA 1
ATOM 1025 C C . VAL A 1 130 ? 21.595 3.790 8.424 1.00 23.72 130 VAL A C 1
ATOM 1026 O O . VAL A 1 130 ? 20.898 2.810 8.164 1.00 19.86 130 VAL A O 1
ATOM 1030 N N . GLY A 1 131 ? 22.113 4.557 7.467 1.00 20.98 131 GLY A N 1
ATOM 1031 C CA . GLY A 1 131 ? 21.874 4.246 6.061 1.00 20.65 131 GLY A CA 1
ATOM 1032 C C . GLY A 1 131 ? 20.467 4.605 5.597 1.00 23.18 131 GLY A C 1
ATOM 1033 O O . GLY A 1 131 ? 19.709 5.240 6.332 1.00 20.52 131 GLY A O 1
ATOM 1034 N N . ARG A 1 132 ? 20.113 4.210 4.376 1.00 21.99 132 ARG A N 1
ATOM 1035 C CA . ARG A 1 132 ? 18.801 4.549 3.815 1.00 22.70 132 ARG A CA 1
ATOM 1036 C C . ARG A 1 132 ? 18.157 3.362 3.111 1.00 24.85 132 ARG A C 1
ATOM 1037 O O . ARG A 1 132 ? 17.414 3.524 2.140 1.00 22.39 132 ARG A O 1
ATOM 1045 N N . LYS A 1 133 ? 18.438 2.164 3.611 1.00 25.19 133 LYS A N 1
ATOM 1046 C CA . LYS A 1 133 ? 17.957 0.938 2.974 1.00 25.97 133 LYS A CA 1
ATOM 1047 C C . LYS A 1 133 ? 16.639 0.415 3.561 1.00 28.19 133 LYS A C 1
ATOM 1048 O O . LYS A 1 133 ? 16.115 -0.607 3.108 1.00 24.56 133 LYS A O 1
ATOM 1054 N N . GLU A 1 134 ? 16.129 1.093 4.586 1.00 23.23 134 GLU A N 1
ATOM 1055 C CA . GLU A 1 134 ? 14.865 0.714 5.212 1.00 22.09 134 GLU A CA 1
ATOM 1056 C C . GLU A 1 134 ? 13.985 1.937 5.443 1.00 21.24 134 GLU A C 1
ATOM 1057 O O . GLU A 1 134 ? 14.469 3.064 5.580 1.00 18.43 134 GLU A O 1
ATOM 1063 N N . ASP A 1 135 ? 12.683 1.713 5.505 1.00 19.93 135 ASP A N 1
ATOM 1064 C CA . ASP A 1 135 ? 11.763 2.835 5.638 1.00 21.92 135 ASP A CA 1
ATOM 1065 C C . ASP A 1 135 ? 11.897 3.571 6.969 1.00 20.84 135 ASP A C 1
ATOM 1066 O O . ASP A 1 135 ? 11.647 4.769 7.031 1.00 18.17 135 ASP A O 1
ATOM 1071 N N . TRP A 1 136 ? 12.297 2.870 8.032 1.00 21.06 136 TRP A N 1
ATOM 1072 C CA . TRP A 1 136 ? 12.491 3.550 9.313 1.00 20.60 136 TRP A CA 1
ATOM 1073 C C . TRP A 1 136 ? 13.619 4.584 9.241 1.00 20.72 136 TRP A C 1
ATOM 1074 O O . TRP A 1 136 ? 13.517 5.665 9.825 1.00 17.99 136 TRP A O 1
ATOM 1085 N N . CYS A 1 137 ? 14.683 4.261 8.509 1.00 19.69 137 CYS A N 1
ATOM 1086 C CA . CYS A 1 137 ? 15.788 5.199 8.316 1.00 20.22 137 CYS A CA 1
ATOM 1087 C C . CYS A 1 137 ? 15.294 6.454 7.616 1.00 18.55 137 CYS A C 1
ATOM 1088 O O . CYS A 1 137 ? 15.622 7.567 8.024 1.00 19.65 137 CYS A O 1
ATOM 1091 N N . LEU A 1 138 ? 14.518 6.258 6.550 1.00 17.08 138 LEU A N 1
ATOM 1092 C CA . LEU A 1 138 ? 14.037 7.371 5.737 1.00 19.95 138 LEU A CA 1
ATOM 1093 C C . LEU A 1 138 ? 13.095 8.278 6.533 1.00 17.97 138 LEU A C 1
ATOM 1094 O O . LEU A 1 138 ? 13.151 9.507 6.412 1.00 21.64 138 LEU A O 1
ATOM 1099 N N . LEU A 1 139 ? 12.224 7.676 7.338 1.00 18.68 139 LEU A N 1
ATOM 1100 C CA . LEU A 1 139 ? 11.345 8.461 8.205 1.00 20.28 139 LEU A CA 1
ATOM 1101 C C . LEU A 1 139 ? 12.135 9.237 9.246 1.00 19.72 139 LEU A C 1
ATOM 1102 O O . LEU A 1 139 ? 11.821 10.398 9.512 1.00 21.48 139 LEU A O 1
ATOM 1107 N N . MET A 1 140 ? 13.154 8.615 9.840 1.00 18.36 140 MET A N 1
ATOM 1108 C CA . MET A 1 140 ? 13.939 9.311 10.865 1.00 21.78 140 MET A CA 1
ATOM 1109 C C . MET A 1 140 ? 14.710 10.495 10.290 1.00 19.08 140 MET A C 1
ATOM 1110 O O . MET A 1 140 ? 14.822 11.548 10.929 1.00 19.75 140 MET A O 1
ATOM 1115 N N . GLU A 1 141 ? 15.216 10.330 9.078 1.00 20.63 141 GLU A N 1
ATOM 1116 C CA . GLU A 1 141 ? 15.899 11.426 8.390 1.00 24.48 141 GLU A CA 1
ATOM 1117 C C . GLU A 1 141 ? 14.968 12.627 8.217 1.00 23.68 141 GLU A C 1
ATOM 1118 O O . GLU A 1 141 ? 15.335 13.766 8.507 1.00 23.66 141 GLU A O 1
ATOM 1124 N N . LYS A 1 142 ? 13.761 12.363 7.739 1.00 19.50 142 LYS A N 1
ATOM 1125 C CA . LYS A 1 142 ? 12.790 13.429 7.503 1.00 25.33 142 LYS A CA 1
ATOM 1126 C C . LYS A 1 142 ? 12.255 13.995 8.823 1.00 24.26 142 LYS A C 1
ATOM 1127 O O . LYS A 1 142 ? 11.980 15.184 8.944 1.00 24.47 142 LYS A O 1
ATOM 1133 N N . TRP A 1 143 ? 12.122 13.130 9.821 1.00 20.60 143 TRP A N 1
ATOM 1134 C CA . TRP A 1 143 ? 11.712 13.563 11.149 1.00 19.75 143 TRP A CA 1
ATOM 1135 C C . TRP A 1 143 ? 12.681 14.587 11.728 1.00 20.74 143 TRP A C 1
ATOM 1136 O O . TRP A 1 143 ? 12.265 15.617 12.271 1.00 18.01 143 TRP A O 1
ATOM 1147 N N . MET A 1 144 ? 13.972 14.299 11.614 1.00 17.60 144 MET A N 1
ATOM 1148 C CA . MET A 1 144 ? 15.006 15.174 12.172 1.00 20.17 144 MET A CA 1
ATOM 1149 C C . MET A 1 144 ? 14.986 16.573 11.554 1.00 21.87 144 MET A C 1
ATOM 1150 O O . MET A 1 144 ? 15.415 17.545 12.188 1.00 23.62 144 MET A O 1
ATOM 1155 N N . ALA A 1 145 ? 14.478 16.678 10.331 1.00 22.36 145 ALA A N 1
ATOM 1156 C CA . ALA A 1 145 ? 14.408 17.970 9.643 1.00 24.68 145 ALA A CA 1
ATOM 1157 C C . ALA A 1 145 ? 13.410 18.907 10.320 1.00 26.78 145 ALA A C 1
ATOM 1158 O O . ALA A 1 145 ? 13.517 20.131 10.209 1.00 28.73 145 ALA A O 1
ATOM 1160 N N . HIS A 1 146 ? 12.442 18.332 11.028 1.00 23.81 146 HIS A N 1
ATO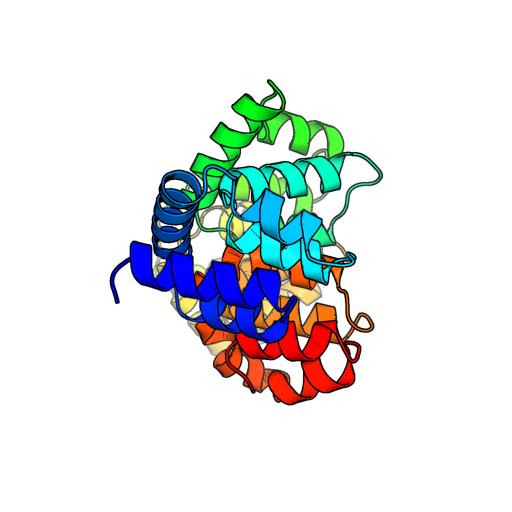M 1161 C CA . HIS A 1 146 ? 11.399 19.123 11.671 1.00 22.67 146 HIS A CA 1
ATOM 1162 C C . HIS A 1 146 ? 10.849 20.205 10.735 1.00 28.31 146 HIS A C 1
ATOM 1163 O O . HIS A 1 146 ? 10.694 21.370 11.122 1.00 27.53 146 HIS A O 1
ATOM 1170 N N . GLU A 1 147 ? 10.562 19.805 9.496 1.00 31.99 147 GLU A N 1
ATOM 1171 C CA . GLU A 1 147 ? 9.903 20.677 8.522 1.00 31.34 147 GLU A CA 1
ATOM 1172 C C . GLU A 1 147 ? 8.483 20.178 8.299 1.00 28.10 147 GLU A C 1
ATOM 1173 O O . GLU A 1 147 ? 8.238 19.353 7.421 1.00 26.31 147 GLU A O 1
ATOM 1179 N N . ARG A 1 148 ? 7.550 20.670 9.100 1.00 27.76 148 ARG A N 1
ATOM 1180 C CA . ARG A 1 148 ? 6.171 20.229 8.998 1.00 27.29 148 ARG A CA 1
ATOM 1181 C C . ARG A 1 148 ? 5.440 21.131 8.010 1.00 31.81 148 ARG A C 1
ATOM 1182 O O . ARG A 1 148 ? 5.660 22.342 7.985 1.00 30.55 148 ARG A O 1
ATOM 1190 N N . VAL A 1 149 ? 4.579 20.533 7.194 1.00 26.83 149 VAL A N 1
ATOM 1191 C CA . VAL A 1 149 ? 3.919 21.249 6.106 1.00 29.80 149 VAL A CA 1
ATOM 1192 C C . VAL A 1 149 ? 2.436 20.943 6.141 1.00 30.74 149 VAL A C 1
ATOM 1193 O O . VAL A 1 149 ? 2.031 19.777 6.094 1.00 26.45 149 VAL A O 1
ATOM 1197 N N . SER A 1 150 ? 1.622 21.984 6.228 1.00 28.32 150 SER A N 1
ATOM 1198 C CA . SER A 1 150 ? 0.186 21.798 6.269 1.00 27.08 150 SER A CA 1
ATOM 1199 C C . SER A 1 150 ? -0.277 20.950 5.097 1.00 27.33 150 SER A C 1
ATOM 1200 O O . SER A 1 150 ? 0.252 21.051 3.988 1.00 24.79 150 SER A O 1
ATOM 1203 N N . ARG A 1 151 ? -1.264 20.101 5.345 1.00 28.10 151 ARG A N 1
ATOM 1204 C CA . ARG A 1 151 ? -1.765 19.220 4.297 1.00 30.10 151 ARG A CA 1
ATOM 1205 C C . ARG A 1 151 ? -2.943 19.811 3.516 1.00 34.21 151 ARG A C 1
ATOM 1206 O O . ARG A 1 151 ? -3.794 20.495 4.081 1.00 29.37 151 ARG A O 1
ATOM 1214 N N . PRO A 1 152 ? -2.975 19.542 2.200 1.00 36.82 152 PRO A N 1
ATOM 1215 C CA . PRO A 1 152 ? -3.914 20.128 1.235 1.00 36.16 152 PRO A CA 1
ATOM 1216 C C . PRO A 1 152 ? -5.384 19.990 1.634 1.00 38.43 152 PRO A C 1
ATOM 1217 O O . PRO A 1 152 ? -6.098 20.993 1.669 1.00 39.26 152 PRO A O 1
ATOM 1221 N N . GLY A 1 153 ? -5.828 18.775 1.937 1.00 36.87 153 GLY A N 1
ATOM 1222 C CA . GLY A 1 153 ? -7.247 18.538 2.124 1.00 36.49 153 GLY A CA 1
ATOM 1223 C C . GLY A 1 153 ? -7.787 18.637 3.536 1.00 35.65 153 GLY A C 1
ATOM 1224 O O . GLY A 1 153 ? -7.089 19.054 4.463 1.00 34.26 153 GLY A O 1
ATOM 1225 N N . SER A 1 154 ? -9.055 18.255 3.683 1.00 33.30 154 SER A N 1
ATOM 1226 C CA . SER A 1 154 ? -9.704 18.135 4.980 1.00 33.23 154 SER A CA 1
ATOM 1227 C C . SER A 1 154 ? -9.225 16.855 5.659 1.00 31.58 154 SER A C 1
ATOM 1228 O O . SER A 1 154 ? -8.592 16.024 5.016 1.00 28.76 154 SER A O 1
ATOM 1231 N N . PRO A 1 155 ? -9.532 16.693 6.958 1.00 29.75 155 PRO A N 1
ATOM 1232 C CA . PRO A 1 155 ? -9.204 15.478 7.719 1.00 25.37 155 PRO A CA 1
ATOM 1233 C C . PRO A 1 155 ? -9.730 14.174 7.090 1.00 30.44 155 PRO A C 1
ATOM 1234 O O . PRO A 1 155 ? -9.022 13.162 7.099 1.00 25.46 155 PRO A O 1
ATOM 1238 N N . GLU A 1 156 ? -10.947 14.206 6.553 1.00 30.17 156 GLU A N 1
ATOM 1239 C CA . GLU A 1 156 ? -11.564 13.034 5.929 1.00 30.18 156 GLU A CA 1
ATOM 1240 C C . GLU A 1 156 ? -10.956 12.691 4.572 1.00 30.92 156 GLU A C 1
ATOM 1241 O O . GLU A 1 156 ? -10.821 11.517 4.217 1.00 26.99 156 GLU A O 1
ATOM 1247 N N . ASP A 1 157 ? -10.609 13.716 3.802 1.00 29.27 157 ASP A N 1
ATOM 1248 C CA . ASP A 1 157 ? -9.988 13.496 2.503 1.00 31.26 157 ASP A CA 1
ATOM 1249 C C . ASP A 1 157 ? -8.573 12.973 2.705 1.00 27.75 157 ASP A C 1
ATOM 1250 O O . ASP A 1 157 ? -8.092 12.111 1.967 1.00 25.53 157 ASP A O 1
ATOM 1255 N N . GLU A 1 158 ? -7.920 13.498 3.733 1.00 27.22 158 GLU A N 1
ATOM 1256 C CA . GLU A 1 158 ? -6.545 13.148 4.029 1.00 28.81 158 GLU A CA 1
ATOM 1257 C C . GLU A 1 158 ? -6.465 11.714 4.554 1.00 28.59 158 GLU A C 1
ATOM 1258 O O . GLU A 1 158 ? -5.540 10.969 4.215 1.00 25.09 158 GLU A O 1
ATOM 1264 N N . ALA A 1 159 ? -7.441 11.334 5.374 1.00 26.12 159 ALA A N 1
ATOM 1265 C CA . ALA A 1 159 ? -7.515 9.970 5.876 1.00 27.22 159 ALA A CA 1
ATOM 1266 C C . ALA A 1 159 ? -7.743 8.969 4.736 1.00 28.28 159 ALA A C 1
ATOM 1267 O O . ALA A 1 159 ? -7.171 7.880 4.740 1.00 28.38 159 ALA A O 1
ATOM 1269 N N . GLN A 1 160 ? -8.572 9.338 3.761 1.00 26.28 160 GLN A N 1
ATOM 1270 C CA . GLN A 1 160 ? -8.808 8.481 2.589 1.00 27.35 160 GLN A CA 1
ATOM 1271 C C . GLN A 1 160 ? -7.548 8.281 1.740 1.00 27.47 160 GLN A C 1
ATOM 1272 O O . GLN A 1 160 ? -7.212 7.151 1.393 1.00 26.17 160 GLN A O 1
ATOM 1278 N N . ARG A 1 161 ? -6.848 9.367 1.411 1.00 24.90 161 ARG A N 1
ATOM 1279 C CA . ARG A 1 161 ? -5.565 9.256 0.705 1.00 29.93 161 ARG A CA 1
ATOM 1280 C C . ARG A 1 161 ? -4.567 8.409 1.504 1.00 25.26 161 ARG A C 1
ATOM 1281 O O . ARG A 1 161 ? -3.802 7.631 0.934 1.00 30.59 161 ARG A O 1
ATOM 1289 N N . LEU A 1 162 ? -4.577 8.577 2.823 1.00 24.09 162 LEU A N 1
ATOM 1290 C CA . LEU A 1 162 ? -3.672 7.842 3.707 1.00 25.47 162 LEU A CA 1
ATOM 1291 C C . LEU A 1 162 ? -4.007 6.356 3.632 1.00 26.05 162 LEU A C 1
ATOM 1292 O O . LEU A 1 162 ? -3.131 5.524 3.402 1.00 24.59 162 LEU A O 1
ATOM 1297 N N . ASP A 1 163 ? -5.283 6.040 3.828 1.00 24.55 163 ASP A N 1
ATOM 1298 C CA . ASP A 1 163 ? -5.786 4.668 3.710 1.00 26.70 163 ASP A CA 1
ATOM 1299 C C . ASP A 1 163 ? -5.430 4.026 2.372 1.00 30.38 163 ASP A C 1
ATOM 1300 O O . ASP A 1 163 ? -5.050 2.857 2.318 1.00 30.33 163 ASP A O 1
ATOM 1305 N N . GLN A 1 164 ? -5.569 4.786 1.290 1.00 28.24 164 GLN A N 1
ATOM 1306 C CA . GLN A 1 164 ? -5.236 4.277 -0.031 1.00 32.42 164 GLN A CA 1
ATOM 1307 C C . GLN A 1 164 ? -3.735 4.017 -0.117 1.00 29.71 164 GLN A C 1
ATOM 1308 O O . GLN A 1 164 ? -3.303 3.021 -0.691 1.00 26.49 164 GLN A O 1
ATOM 1314 N N . ALA A 1 165 ? -2.940 4.901 0.478 1.00 28.53 165 ALA A N 1
ATOM 1315 C CA . ALA A 1 165 ? -1.494 4.692 0.530 1.00 26.19 165 ALA A CA 1
ATOM 1316 C C . ALA A 1 165 ? -1.124 3.398 1.266 1.00 29.43 165 ALA A C 1
ATOM 1317 O O . ALA A 1 165 ? -0.263 2.644 0.806 1.00 28.69 165 ALA A O 1
ATOM 1319 N N . PHE A 1 166 ? -1.763 3.146 2.410 1.00 26.39 166 PHE A N 1
ATOM 1320 C CA . PHE A 1 166 ? -1.520 1.907 3.152 1.00 27.53 166 PHE A CA 1
ATOM 1321 C C . PHE A 1 166 ? -1.911 0.697 2.297 1.00 31.45 166 PHE A C 1
ATOM 1322 O O . PHE A 1 166 ? -1.161 -0.282 2.187 1.00 24.61 166 PHE A O 1
ATOM 1330 N N . ASP A 1 167 ? -3.086 0.780 1.682 1.00 29.26 167 ASP A N 1
ATOM 1331 C CA . ASP A 1 167 ? -3.616 -0.346 0.923 1.00 29.99 167 ASP A CA 1
ATOM 1332 C C . ASP A 1 167 ? -2.772 -0.680 -0.316 1.00 31.86 167 ASP A C 1
ATOM 1333 O O . ASP A 1 167 ? -2.663 -1.841 -0.708 1.00 34.14 167 ASP A O 1
ATOM 1338 N N . GLN A 1 168 ? -2.163 0.334 -0.916 1.00 26.82 168 GLN A N 1
ATOM 1339 C CA . GLN A 1 168 ? -1.320 0.149 -2.091 1.00 31.09 168 GLN A CA 1
ATOM 1340 C C . GLN A 1 168 ? 0.156 -0.021 -1.743 1.00 28.06 168 GLN A C 1
ATOM 1341 O O . GLN A 1 168 ? 0.983 -0.167 -2.633 1.00 36.03 168 GLN A O 1
ATOM 1347 N N . LYS A 1 169 ? 0.486 -0.007 -0.456 1.00 23.56 169 LYS A N 1
ATOM 1348 C CA . LYS A 1 169 ? 1.878 -0.017 -0.015 1.00 26.67 169 LYS A CA 1
ATOM 1349 C C . LYS A 1 169 ? 2.715 1.053 -0.717 1.00 29.40 169 LYS A C 1
ATOM 1350 O O . LYS A 1 169 ? 3.866 0.821 -1.114 1.00 28.56 169 LYS A O 1
ATOM 1356 N N . ASN A 1 170 ? 2.121 2.230 -0.866 1.00 25.13 170 ASN A N 1
ATOM 1357 C CA . ASN A 1 170 ? 2.860 3.400 -1.306 1.00 26.91 170 ASN A CA 1
ATOM 1358 C C . ASN A 1 170 ? 3.669 3.966 -0.129 1.00 25.50 170 ASN A C 1
ATOM 1359 O O . ASN A 1 170 ? 3.307 4.987 0.457 1.00 25.38 170 ASN A O 1
ATOM 1364 N N . THR A 1 171 ? 4.755 3.279 0.217 1.00 22.24 171 THR A N 1
ATOM 1365 C CA . THR A 1 171 ? 5.573 3.646 1.364 1.00 21.63 171 THR A CA 1
ATOM 1366 C C . THR A 1 171 ? 6.210 5.026 1.205 1.00 20.65 171 THR A C 1
ATOM 1367 O O . THR A 1 171 ? 6.534 5.669 2.193 1.00 23.00 171 THR A O 1
ATOM 1371 N N . ALA A 1 172 ? 6.382 5.492 -0.026 1.00 20.75 172 ALA A N 1
ATOM 1372 C CA . ALA A 1 172 ? 6.917 6.843 -0.217 1.00 24.12 172 ALA A CA 1
ATOM 1373 C C . ALA A 1 172 ? 5.953 7.885 0.358 1.00 19.99 172 ALA A C 1
ATOM 1374 O O . ALA A 1 172 ? 6.376 8.842 1.019 1.00 22.37 172 ALA A O 1
ATOM 1376 N N . TYR A 1 173 ? 4.659 7.692 0.121 1.00 21.15 173 TYR A N 1
ATOM 1377 C CA . TYR A 1 173 ? 3.634 8.608 0.643 1.00 22.48 173 TYR A CA 1
ATOM 1378 C C . TYR A 1 173 ? 3.603 8.537 2.169 1.00 21.24 173 TYR A C 1
ATOM 1379 O O . TYR A 1 173 ? 3.409 9.546 2.858 1.00 22.16 173 TYR A O 1
ATOM 1388 N N . LEU A 1 174 ? 3.785 7.328 2.690 1.00 18.89 174 LEU A N 1
ATOM 1389 C CA . LEU A 1 174 ? 3.771 7.093 4.127 1.00 15.10 174 LEU A CA 1
ATOM 1390 C C . LEU A 1 174 ? 4.911 7.821 4.837 1.00 17.47 174 LEU A C 1
ATOM 1391 O O . LEU A 1 174 ? 4.705 8.452 5.880 1.00 18.21 174 LEU A O 1
ATOM 1396 N N . ILE A 1 175 ? 6.110 7.732 4.268 1.00 18.31 175 ILE A N 1
ATOM 1397 C CA . ILE A 1 175 ? 7.293 8.334 4.867 1.00 19.41 175 ILE A CA 1
ATOM 1398 C C . ILE A 1 175 ? 7.150 9.855 4.877 1.00 22.06 175 ILE A C 1
ATOM 1399 O O . ILE A 1 175 ? 7.436 10.520 5.871 1.00 19.51 175 ILE A O 1
ATOM 1404 N N . ASP A 1 176 ? 6.696 10.397 3.758 1.00 21.18 176 ASP A N 1
ATOM 1405 C CA . ASP A 1 176 ? 6.494 11.832 3.640 1.00 24.07 176 ASP A CA 1
ATOM 1406 C C . ASP A 1 176 ? 5.357 12.290 4.550 1.00 21.23 176 ASP A C 1
ATOM 1407 O O . ASP A 1 176 ? 5.459 13.320 5.193 1.00 18.24 176 ASP A O 1
ATOM 1412 N N . PHE A 1 177 ? 4.273 11.521 4.612 1.00 18.43 177 PHE A N 1
ATOM 1413 C CA . PHE A 1 177 ? 3.150 11.908 5.457 1.00 20.47 177 PHE A CA 1
ATOM 1414 C C . PHE A 1 177 ? 3.521 11.972 6.939 1.00 20.86 177 PHE A C 1
ATOM 1415 O O . PHE A 1 177 ? 3.348 12.996 7.590 1.00 16.26 177 PHE A O 1
ATOM 1423 N N . PHE A 1 178 ? 4.020 10.866 7.480 1.00 20.39 178 PHE A N 1
ATOM 1424 C CA . PHE A 1 178 ? 4.392 10.847 8.888 1.00 19.95 178 PHE A CA 1
ATOM 1425 C C . PHE A 1 178 ? 5.560 11.796 9.191 1.00 17.17 178 PHE A C 1
ATOM 1426 O O . PHE A 1 178 ? 5.638 12.358 10.282 1.00 16.07 178 PHE A O 1
ATOM 1434 N N . GLY A 1 179 ? 6.440 12.002 8.215 1.00 18.65 179 GLY A N 1
ATOM 1435 C CA . GLY A 1 179 ? 7.570 12.895 8.403 1.00 17.05 179 GLY A CA 1
ATOM 1436 C C . GLY A 1 179 ? 7.294 14.392 8.307 1.00 21.23 179 GLY A C 1
ATOM 1437 O O . GLY A 1 179 ? 8.120 15.197 8.760 1.00 21.40 179 GLY A O 1
ATOM 1438 N N . THR A 1 180 ? 6.148 14.783 7.739 1.00 20.72 180 THR A N 1
ATOM 1439 C CA . THR A 1 180 ? 5.872 16.212 7.513 1.00 22.46 180 THR A CA 1
ATOM 1440 C C . THR A 1 180 ? 4.502 16.723 7.978 1.00 24.12 180 THR A C 1
ATOM 1441 O O . THR A 1 180 ? 4.245 17.936 7.960 1.00 21.74 180 THR A O 1
ATOM 1445 N N . VAL A 1 181 ? 3.607 15.824 8.362 1.00 17.53 181 VAL A N 1
ATOM 1446 C CA . VAL A 1 181 ? 2.290 16.260 8.805 1.00 21.20 181 VAL A CA 1
ATOM 1447 C C . VAL A 1 181 ? 2.408 16.969 10.152 1.00 20.73 181 VAL A C 1
ATOM 1448 O O . VAL A 1 181 ? 3.120 16.506 11.039 1.00 21.55 181 VAL A O 1
ATOM 1452 N N . PRO A 1 182 ? 1.724 18.114 10.301 1.00 20.74 182 PRO A N 1
ATOM 1453 C CA . PRO A 1 182 ? 1.738 18.797 11.596 1.00 23.10 182 PRO A CA 1
ATOM 1454 C C . PRO A 1 182 ? 0.915 18.005 12.596 1.00 20.31 182 PRO A C 1
ATOM 1455 O O . PRO A 1 182 ? -0.075 17.399 12.208 1.00 19.49 182 PRO A O 1
ATOM 1459 N N . SER A 1 183 ? 1.333 17.987 13.858 1.00 20.53 183 SER A N 1
ATOM 1460 C CA . SER A 1 183 ? 0.610 17.243 14.878 1.00 21.73 183 SER A CA 1
ATOM 1461 C C . SER A 1 183 ? -0.838 17.694 14.986 1.00 24.89 183 SER A C 1
ATOM 1462 O O . SER A 1 183 ? -1.749 16.874 15.129 1.00 20.51 183 SER A O 1
ATOM 1465 N N . ALA A 1 184 ? -1.050 19.008 14.927 1.00 22.63 184 ALA A N 1
ATOM 1466 C CA . ALA A 1 184 ? -2.391 19.545 15.100 1.00 25.82 184 ALA A CA 1
ATOM 1467 C C . ALA A 1 184 ? -3.354 18.967 14.068 1.00 23.69 184 ALA A C 1
ATOM 1468 O O . ALA A 1 184 ? -4.533 18.819 14.346 1.00 22.51 184 ALA A O 1
ATOM 1470 N N . GLU A 1 185 ? -2.837 18.642 12.883 1.00 22.03 185 GLU A N 1
ATOM 1471 C CA . GLU A 1 185 ? -3.652 18.087 11.803 1.00 19.72 185 GLU A CA 1
ATOM 1472 C C . GLU A 1 185 ? -3.761 16.583 11.933 1.00 24.75 185 GLU A C 1
ATOM 1473 O O . GLU A 1 185 ? -4.771 15.978 11.564 1.00 24.85 185 GLU A O 1
ATOM 1479 N N . TYR A 1 186 ? -2.715 15.968 12.462 1.00 23.54 186 TYR A N 1
ATOM 1480 C CA . TYR A 1 186 ? -2.693 14.507 12.540 1.00 22.09 186 TYR A CA 1
ATOM 1481 C C . TYR A 1 186 ? -3.873 13.948 13.327 1.00 21.79 186 TYR A C 1
ATOM 1482 O O . TYR A 1 186 ? -4.539 13.012 12.879 1.00 18.78 186 TYR A O 1
ATOM 1491 N N . ARG A 1 187 ? -4.141 14.540 14.487 1.00 23.15 187 ARG A N 1
ATOM 1492 C CA . ARG A 1 187 ? -5.187 14.055 15.389 1.00 24.43 187 ARG A CA 1
ATOM 1493 C C . ARG A 1 187 ? -6.559 13.931 14.713 1.00 24.73 187 ARG A C 1
ATOM 1494 O O . ARG A 1 187 ? -7.208 12.878 14.803 1.00 23.35 187 ARG A O 1
ATOM 1502 N N . PRO A 1 188 ? -7.017 15.001 14.031 1.00 23.18 188 PRO A N 1
ATOM 1503 C CA . PRO A 1 188 ? -8.289 14.884 13.298 1.00 20.53 188 PRO A CA 1
ATOM 1504 C C . PRO A 1 188 ? -8.229 13.838 12.176 1.00 23.89 188 PRO A C 1
ATOM 1505 O O . PRO A 1 188 ? -9.216 13.154 11.918 1.00 21.86 188 PRO A O 1
ATOM 1509 N N . ILE A 1 189 ? -7.085 13.734 11.511 1.00 20.99 189 ILE A N 1
ATOM 1510 C CA . ILE A 1 189 ? -6.894 12.716 10.480 1.00 19.95 189 ILE A CA 1
ATOM 1511 C C . ILE A 1 189 ? -7.014 11.292 11.045 1.00 21.61 189 ILE A C 1
ATOM 1512 O O . ILE A 1 189 ? -7.649 10.423 10.439 1.00 20.50 189 ILE A O 1
ATOM 1517 N N . ALA A 1 190 ? -6.404 11.057 12.201 1.00 23.04 190 ALA A N 1
ATOM 1518 C CA . ALA A 1 190 ? -6.434 9.724 12.808 1.00 25.48 190 ALA A CA 1
ATOM 1519 C C . ALA A 1 190 ? -7.849 9.364 13.218 1.00 27.36 190 ALA A C 1
ATOM 1520 O O . ALA A 1 190 ? -8.259 8.210 13.117 1.00 23.11 190 ALA A O 1
ATOM 1522 N N . GLU A 1 191 ? -8.596 10.360 13.690 1.00 25.90 191 GLU A N 1
ATOM 1523 C CA . GLU A 1 191 ? -9.974 10.134 14.081 1.00 25.75 191 GLU A CA 1
ATOM 1524 C C . GLU A 1 191 ? -10.855 9.838 12.873 1.00 28.18 191 GLU A C 1
ATOM 1525 O O . GLU A 1 191 ? -11.712 8.947 12.913 1.00 25.99 191 GLU A O 1
ATOM 1531 N N . ALA A 1 192 ? -10.653 10.593 11.798 1.00 26.37 192 ALA A N 1
ATOM 1532 C CA . ALA A 1 192 ? -11.431 10.377 10.590 1.00 26.33 192 ALA A CA 1
ATOM 1533 C C . ALA A 1 192 ? -11.092 9.006 10.013 1.00 27.99 192 ALA A C 1
ATOM 1534 O O . ALA A 1 192 ? -11.979 8.267 9.578 1.00 26.32 192 ALA A O 1
ATOM 1536 N N . PHE A 1 193 ? -9.805 8.666 10.038 1.00 25.72 193 PHE A N 1
ATOM 1537 C CA . PHE A 1 193 ? -9.326 7.369 9.556 1.00 24.75 193 PHE A CA 1
ATOM 1538 C C . PHE A 1 193 ? -10.067 6.224 10.239 1.00 24.41 193 PHE A C 1
ATOM 1539 O O . PHE A 1 193 ? -10.740 5.420 9.597 1.00 25.18 193 PHE A O 1
ATOM 1547 N N . LYS A 1 194 ? -9.911 6.166 11.555 1.00 25.36 194 LYS A N 1
ATOM 1548 C CA . LYS A 1 194 ? -10.630 5.235 12.414 1.00 26.97 194 LYS A CA 1
ATOM 1549 C C . LYS A 1 194 ? -12.126 5.182 12.104 1.00 31.13 194 LYS A C 1
ATOM 1550 O O . LYS A 1 194 ? -12.691 4.101 11.918 1.00 30.48 194 LYS A O 1
ATOM 1556 N N . ALA A 1 195 ? -12.770 6.345 12.040 1.00 31.01 195 ALA A N 1
ATOM 1557 C CA . ALA A 1 195 ? -14.219 6.379 11.839 1.00 31.66 195 ALA A CA 1
ATOM 1558 C C . ALA A 1 195 ? -14.663 5.812 10.493 1.00 29.48 195 ALA A C 1
ATOM 1559 O O . ALA A 1 195 ? -15.709 5.172 10.404 1.00 31.46 195 ALA A O 1
ATOM 1561 N N . GLN A 1 196 ? -13.879 6.029 9.443 1.00 27.08 196 GLN A N 1
ATOM 1562 C CA . GLN A 1 196 ? -14.359 5.663 8.111 1.00 27.82 196 GLN A CA 1
ATOM 1563 C C . GLN A 1 196 ? -13.814 4.347 7.556 1.00 27.41 196 GLN A C 1
ATOM 1564 O O . GLN A 1 196 ? -14.447 3.730 6.708 1.00 28.05 196 GLN A O 1
ATOM 1570 N N . ASN A 1 197 ? -12.656 3.915 8.040 1.00 25.12 197 ASN A N 1
ATOM 1571 C CA . ASN A 1 197 ? -12.007 2.736 7.478 1.00 24.35 197 ASN A CA 1
ATOM 1572 C C . ASN A 1 197 ? -12.111 1.543 8.405 1.00 23.80 197 ASN A C 1
ATOM 1573 O O . ASN A 1 197 ? -12.379 1.702 9.592 1.00 25.08 197 ASN A O 1
ATOM 1578 N N . GLY A 1 198 ? -11.879 0.354 7.867 1.00 24.24 198 GLY A N 1
ATOM 1579 C CA . GLY A 1 198 ? -11.950 -0.852 8.672 1.00 24.75 198 GLY A CA 1
ATOM 1580 C C . GLY A 1 198 ? -10.968 -0.807 9.830 1.00 25.70 198 GLY A C 1
ATOM 1581 O O . GLY A 1 198 ? -11.307 -1.166 10.957 1.00 23.97 198 GLY A O 1
ATOM 1582 N N . LYS A 1 199 ? -9.750 -0.351 9.545 1.00 26.14 199 LYS A N 1
ATOM 1583 C CA . LYS A 1 199 ? -8.688 -0.289 10.537 1.00 24.34 199 LYS A CA 1
ATOM 1584 C C . LYS A 1 199 ? -8.447 1.126 11.010 1.00 24.60 199 LYS A C 1
ATOM 1585 O O . LYS A 1 199 ? -8.806 2.082 10.333 1.00 27.03 199 LYS A O 1
ATOM 1591 N N . SER A 1 200 ? -7.829 1.246 12.178 1.00 24.48 200 SER A N 1
ATOM 1592 C CA . SER A 1 200 ? -7.268 2.516 12.615 1.00 26.08 200 SER A CA 1
ATOM 1593 C C . SER A 1 200 ? -5.863 2.645 12.017 1.00 26.31 200 SER A C 1
ATOM 1594 O O . SER A 1 200 ? -5.307 1.666 11.475 1.00 22.06 200 SER A O 1
ATOM 1597 N N . ILE A 1 201 ? -5.271 3.830 12.140 1.00 24.72 201 ILE A N 1
ATOM 1598 C CA . ILE A 1 201 ? -3.914 4.036 11.637 1.00 24.67 201 ILE A CA 1
ATOM 1599 C C . ILE A 1 201 ? -2.937 3.025 12.259 1.00 24.97 201 ILE A C 1
ATOM 1600 O O . ILE A 1 201 ? -2.105 2.445 11.550 1.00 22.88 201 ILE A O 1
ATOM 1605 N N . GLU A 1 202 ? -3.052 2.792 13.568 1.00 27.27 202 GLU A N 1
ATOM 1606 C CA . GLU A 1 202 ? -2.162 1.850 14.261 1.00 23.38 202 GLU A CA 1
ATOM 1607 C C . GLU A 1 202 ? -2.238 0.437 13.670 1.00 23.78 202 GLU A C 1
ATOM 1608 O O . GLU A 1 202 ? -1.221 -0.250 13.546 1.00 21.39 202 GLU A O 1
ATOM 1614 N N . GLN A 1 203 ? -3.449 -0.006 13.344 1.00 20.72 203 GLN A N 1
ATOM 1615 C CA . GLN A 1 203 ? -3.646 -1.338 12.775 1.00 26.34 203 GLN A CA 1
ATOM 1616 C C . GLN A 1 203 ? -3.091 -1.399 11.356 1.00 23.84 203 GLN A C 1
ATOM 1617 O O . GLN A 1 203 ? -2.473 -2.398 10.946 1.00 21.95 203 GLN A O 1
ATOM 1623 N N . ALA A 1 204 ? -3.289 -0.307 10.621 1.00 24.36 204 ALA A N 1
ATOM 1624 C CA . ALA A 1 204 ? -2.740 -0.172 9.280 1.00 22.33 204 ALA A CA 1
ATOM 1625 C C . ALA A 1 204 ? -1.220 -0.302 9.295 1.00 21.89 204 ALA A C 1
ATOM 1626 O O . ALA A 1 204 ? -0.654 -1.010 8.470 1.00 21.84 204 ALA A O 1
ATOM 1628 N N . ILE A 1 205 ? -0.572 0.367 10.249 1.00 21.46 205 ILE A N 1
ATOM 1629 C CA . ILE A 1 205 ? 0.873 0.285 10.408 1.00 21.74 205 ILE A CA 1
ATOM 1630 C C . ILE A 1 205 ? 1.315 -1.168 10.614 1.00 19.31 205 ILE A C 1
ATOM 1631 O O . ILE A 1 205 ? 2.292 -1.632 10.020 1.00 20.80 205 ILE A O 1
ATOM 1636 N N . ALA A 1 206 ? 0.582 -1.884 11.453 1.00 23.03 206 ALA A N 1
ATOM 1637 C CA . ALA A 1 206 ? 0.927 -3.260 11.764 1.00 22.49 206 ALA A CA 1
ATOM 1638 C C . ALA A 1 206 ? 0.782 -4.157 10.536 1.00 24.17 206 ALA A C 1
ATOM 1639 O O . ALA A 1 206 ? 1.479 -5.165 10.406 1.00 25.56 206 ALA A O 1
ATOM 1641 N N . THR A 1 207 ? -0.116 -3.784 9.632 1.00 25.16 207 THR A N 1
ATOM 1642 C CA . THR A 1 207 ? -0.392 -4.611 8.462 1.00 25.48 207 THR A CA 1
ATOM 1643 C C . THR A 1 207 ? 0.751 -4.556 7.460 1.00 29.75 207 THR A C 1
ATOM 1644 O O . THR A 1 207 ? 1.061 -5.555 6.814 1.00 32.49 207 THR A O 1
ATOM 1648 N N . ILE A 1 208 ? 1.376 -3.386 7.339 1.00 19.66 208 ILE A N 1
ATOM 1649 C CA . ILE A 1 208 ? 2.400 -3.161 6.323 1.00 25.18 208 ILE A CA 1
ATOM 1650 C C . ILE A 1 208 ? 3.844 -3.271 6.839 1.00 25.01 208 ILE A C 1
ATOM 1651 O O . ILE A 1 208 ? 4.741 -3.637 6.079 1.00 27.86 208 ILE A O 1
ATOM 1656 N N . TYR A 1 209 ? 4.062 -2.975 8.120 1.00 24.00 209 TYR A N 1
ATOM 1657 C CA . TYR A 1 209 ? 5.413 -2.942 8.692 1.00 21.25 209 TYR A CA 1
ATOM 1658 C C . TYR A 1 209 ? 5.661 -3.957 9.826 1.00 21.26 209 TYR A C 1
ATOM 1659 O O . TYR A 1 209 ? 4.765 -4.272 10.601 1.00 19.12 209 TYR A O 1
ATOM 1668 N N . THR A 1 210 ? 6.898 -4.442 9.920 1.00 21.66 210 THR A N 1
ATOM 1669 C CA . THR A 1 210 ? 7.344 -5.231 11.066 1.00 21.24 210 THR A CA 1
ATOM 1670 C C . THR A 1 210 ? 8.647 -4.688 11.656 1.00 21.32 210 THR A C 1
ATOM 1671 O O . THR A 1 210 ? 9.345 -3.892 11.027 1.00 21.24 210 THR A O 1
ATOM 1675 N N . LYS A 1 211 ? 8.982 -5.145 12.857 1.00 20.66 211 LYS A N 1
ATOM 1676 C CA . LYS A 1 211 ? 10.280 -4.864 13.449 1.00 21.51 211 LYS A CA 1
ATOM 1677 C C . LYS A 1 211 ? 10.526 -3.362 13.557 1.00 21.50 211 LYS A C 1
ATOM 1678 O O . LYS A 1 211 ? 9.631 -2.620 13.964 1.00 22.93 211 LYS A O 1
ATOM 1684 N N . THR A 1 212 ? 11.724 -2.916 13.196 1.00 22.55 212 THR A N 1
ATOM 1685 C CA . THR A 1 212 ? 12.103 -1.518 13.409 1.00 18.68 212 THR A CA 1
ATOM 1686 C C . THR A 1 212 ? 11.241 -0.542 12.587 1.00 23.34 212 THR A C 1
ATOM 1687 O O . THR A 1 212 ? 10.904 0.554 13.065 1.00 18.55 212 THR A O 1
ATOM 1691 N N . ASP A 1 213 ? 10.868 -0.938 11.369 1.00 19.04 213 ASP A N 1
ATOM 1692 C CA . ASP A 1 213 ? 9.937 -0.118 10.583 1.00 22.62 213 ASP A CA 1
ATOM 1693 C C . ASP A 1 213 ? 8.689 0.087 11.403 1.00 21.46 213 ASP A C 1
ATOM 1694 O O . ASP A 1 213 ? 8.232 1.218 11.593 1.00 19.12 213 ASP A O 1
ATOM 1699 N N . TYR A 1 214 ? 8.132 -1.030 11.876 1.00 18.90 214 TYR A N 1
ATOM 1700 C CA . TYR A 1 214 ? 6.924 -0.983 12.667 1.00 19.27 214 TYR A CA 1
ATOM 1701 C C . TYR A 1 214 ? 7.031 -0.031 13.858 1.00 20.14 214 TYR A C 1
ATOM 1702 O O . TYR A 1 214 ? 6.216 0.881 14.018 1.00 19.59 214 TYR A O 1
ATOM 1711 N N . TYR A 1 215 ? 8.017 -0.265 14.713 1.00 18.16 215 TYR A N 1
ATOM 1712 C CA . TYR A 1 215 ? 8.147 0.532 15.923 1.00 20.34 215 TYR A CA 1
ATOM 1713 C C . TYR A 1 215 ? 8.402 2.001 15.624 1.00 22.04 215 TYR A C 1
ATOM 1714 O O . TYR A 1 215 ? 7.921 2.866 16.348 1.00 16.34 215 TYR A O 1
ATOM 1723 N N . THR A 1 216 ? 9.130 2.274 14.549 1.00 19.78 216 THR A N 1
ATOM 1724 C CA . THR A 1 216 ? 9.417 3.665 14.184 1.00 21.50 216 THR A CA 1
ATOM 1725 C C . THR A 1 216 ? 8.133 4.411 13.825 1.00 17.32 216 THR A C 1
ATOM 1726 O O . THR A 1 216 ? 7.878 5.518 14.337 1.00 16.82 216 THR A O 1
ATOM 1730 N N . PHE A 1 217 ? 7.320 3.818 12.952 1.00 16.64 217 PHE A N 1
ATOM 1731 C CA . PHE A 1 217 ? 6.050 4.441 12.557 1.00 18.87 217 PHE A CA 1
ATOM 1732 C C . PHE A 1 217 ? 5.036 4.472 13.708 1.00 19.52 217 PHE A C 1
ATOM 1733 O O . PHE A 1 217 ? 4.234 5.408 13.839 1.00 16.46 217 PHE A O 1
ATOM 1741 N N . TYR A 1 218 ? 5.073 3.440 14.546 1.00 19.29 218 TYR A N 1
ATOM 1742 C CA . TYR A 1 218 ? 4.207 3.385 15.710 1.00 16.86 218 TYR A CA 1
ATOM 1743 C C . TYR A 1 218 ? 4.556 4.498 16.707 1.00 19.17 218 TYR A C 1
ATOM 1744 O O . TYR A 1 218 ? 3.668 5.171 17.243 1.00 17.35 218 TYR A O 1
ATOM 1753 N N . CYS A 1 219 ? 5.848 4.699 16.954 1.00 15.09 219 CYS A N 1
ATOM 1754 C CA . CYS A 1 219 ? 6.261 5.777 17.852 1.00 16.24 219 CYS A CA 1
ATOM 1755 C C . CYS A 1 219 ? 5.868 7.126 17.246 1.00 19.35 219 CYS A C 1
ATOM 1756 O O . CYS A 1 219 ? 5.388 8.025 17.950 1.00 17.90 219 CYS A O 1
ATOM 1759 N N . ALA A 1 220 ? 6.081 7.261 15.939 1.00 19.48 220 ALA A N 1
ATOM 1760 C CA . ALA A 1 220 ? 5.750 8.498 15.219 1.00 17.45 220 ALA A CA 1
ATOM 1761 C C . ALA A 1 220 ? 4.266 8.844 15.370 1.00 18.46 220 ALA A C 1
ATOM 1762 O O . ALA A 1 220 ? 3.897 10.003 15.613 1.00 19.00 220 ALA A O 1
ATOM 1764 N N . HIS A 1 221 ? 3.423 7.826 15.207 1.00 17.51 221 HIS A N 1
ATOM 1765 C CA . HIS A 1 221 ? 1.986 7.920 15.459 1.00 19.28 221 HIS A CA 1
ATOM 1766 C C . HIS A 1 221 ? 1.647 8.496 16.843 1.00 20.55 221 HIS A C 1
ATOM 1767 O O . HIS A 1 221 ? 0.899 9.471 16.954 1.00 19.35 221 HIS A O 1
ATOM 1774 N N . PHE A 1 222 ? 2.183 7.890 17.900 1.00 20.39 222 PHE A N 1
ATOM 1775 C CA . PHE A 1 222 ? 1.977 8.399 19.259 1.00 18.99 222 PHE A CA 1
ATOM 1776 C C . PHE A 1 222 ? 2.535 9.809 19.429 1.00 19.69 222 PHE A C 1
ATOM 1777 O O . PHE A 1 222 ? 1.896 10.656 20.060 1.00 17.73 222 PHE A O 1
ATOM 1785 N N . ALA A 1 223 ? 3.719 10.056 18.871 1.00 17.42 223 ALA A N 1
ATOM 1786 C CA . ALA A 1 223 ? 4.365 11.364 19.001 1.00 17.70 223 ALA A CA 1
ATOM 1787 C C . ALA A 1 223 ? 3.450 12.435 18.438 1.00 21.18 223 ALA A C 1
ATOM 1788 O O . ALA A 1 223 ? 3.223 13.459 19.079 1.00 19.65 223 ALA A O 1
ATOM 1790 N N . LEU A 1 224 ? 2.924 12.184 17.240 1.00 18.82 224 LEU A N 1
ATOM 1791 C CA . LEU A 1 224 ? 2.028 13.134 16.577 1.00 22.34 224 LEU A CA 1
ATOM 1792 C C . LEU A 1 224 ? 0.732 13.339 17.357 1.00 22.93 224 LEU A C 1
ATOM 1793 O O . LEU A 1 224 ? 0.179 14.438 17.356 1.00 27.01 224 LEU A O 1
ATOM 1798 N N . LEU A 1 225 ? 0.260 12.291 18.039 1.00 21.31 225 LEU A N 1
ATOM 1799 C CA . LEU A 1 225 ? -0.922 12.407 18.902 1.00 24.61 225 LEU A CA 1
ATOM 1800 C C . LEU A 1 225 ? -0.632 13.227 20.154 1.00 26.48 225 LEU A C 1
ATOM 1801 O O . LEU A 1 225 ? -1.509 13.897 20.693 1.00 27.49 225 LEU A O 1
ATOM 1806 N N . GLY A 1 226 ? 0.603 13.151 20.623 1.00 24.64 226 GLY A N 1
ATOM 1807 C CA . GLY A 1 226 ? 1.009 13.908 21.785 1.00 24.42 226 GLY A CA 1
ATOM 1808 C C . GLY A 1 226 ? 2.208 13.262 22.434 1.00 23.68 226 GLY A C 1
ATOM 1809 O O . GLY A 1 226 ? 2.245 12.040 22.626 1.00 20.17 226 GLY A O 1
ATOM 1810 N N . MET A 1 227 ? 3.190 14.086 22.771 1.00 20.56 227 MET A N 1
ATOM 1811 C CA . MET A 1 227 ? 4.411 13.610 23.399 1.00 23.07 227 MET A CA 1
ATOM 1812 C C . MET A 1 227 ? 4.147 12.799 24.678 1.00 21.79 227 MET A C 1
ATOM 1813 O O . MET A 1 227 ? 4.881 11.853 24.971 1.00 18.78 227 MET A O 1
ATOM 1818 N N . HIS A 1 228 ? 3.112 13.169 25.434 1.00 21.93 228 HIS A N 1
ATOM 1819 C CA . HIS A 1 228 ? 2.764 12.442 26.665 1.00 23.94 228 HIS A CA 1
ATOM 1820 C C . HIS A 1 228 ? 2.204 11.055 26.368 1.00 20.16 228 HIS A C 1
ATOM 1821 O O . HIS A 1 228 ? 2.310 10.145 27.193 1.00 18.30 228 HIS A O 1
ATOM 1828 N N . ARG A 1 229 ? 1.616 10.904 25.185 1.00 19.91 229 ARG A N 1
ATOM 1829 C CA . ARG A 1 229 ? 1.101 9.610 24.747 1.00 22.25 229 ARG A CA 1
ATOM 1830 C C . ARG A 1 229 ? 2.218 8.695 24.249 1.00 19.36 229 ARG A C 1
ATOM 1831 O O . ARG A 1 229 ? 2.149 7.485 24.422 1.00 18.61 229 ARG A O 1
ATOM 1839 N N . LEU A 1 230 ? 3.238 9.266 23.616 1.00 17.41 230 LEU A N 1
ATOM 1840 C CA . LEU A 1 230 ? 4.417 8.482 23.279 1.00 16.76 230 LEU A CA 1
ATOM 1841 C C . LEU A 1 230 ? 5.159 8.106 24.566 1.00 20.55 230 LEU A C 1
ATOM 1842 O O . LEU A 1 230 ? 5.618 6.966 24.721 1.00 17.37 230 LEU A O 1
ATOM 1847 N N . ALA A 1 231 ? 5.280 9.071 25.485 1.00 16.92 231 ALA A N 1
ATOM 1848 C CA . ALA A 1 231 ? 5.865 8.805 26.798 1.00 20.93 231 ALA A CA 1
ATOM 1849 C C . ALA A 1 231 ? 5.185 7.619 27.501 1.00 16.50 231 ALA A C 1
ATOM 1850 O O . ALA A 1 231 ? 5.857 6.726 28.014 1.00 17.61 231 ALA A O 1
ATOM 1852 N N . ALA A 1 232 ? 3.857 7.626 27.539 1.00 17.61 232 ALA A N 1
ATOM 1853 C CA . ALA A 1 232 ? 3.106 6.528 28.161 1.00 17.48 232 ALA A CA 1
ATOM 1854 C C . ALA A 1 232 ? 3.525 5.176 27.572 1.00 19.40 232 ALA A C 1
ATOM 1855 O O . ALA A 1 232 ? 3.813 4.225 28.303 1.00 18.08 232 ALA A O 1
ATOM 1857 N N . TYR A 1 233 ? 3.531 5.111 26.244 1.00 18.79 233 TYR A N 1
ATOM 1858 C CA . TYR A 1 233 ? 3.912 3.910 25.504 1.00 17.33 233 TYR A CA 1
ATOM 1859 C C . TYR A 1 233 ? 5.353 3.451 25.766 1.00 20.84 233 TYR A C 1
ATOM 1860 O O . TYR A 1 233 ? 5.630 2.264 25.966 1.00 16.66 233 TYR A O 1
ATOM 1869 N N . LEU A 1 234 ? 6.284 4.393 25.724 1.00 20.18 234 LEU A N 1
ATOM 1870 C CA . LEU A 1 234 ? 7.668 4.059 25.972 1.00 18.63 234 LEU A CA 1
ATOM 1871 C C . LEU A 1 234 ? 7.884 3.708 27.449 1.00 18.70 234 LEU A C 1
ATOM 1872 O O . LEU A 1 234 ? 8.697 2.857 27.769 1.00 18.76 234 LEU A O 1
ATOM 1877 N N . ILE A 1 235 ? 7.095 4.111 28.356 1.00 16.60 235 ILE A N 1
ATOM 1878 C CA . ILE A 1 235 ? 7.236 3.688 29.759 1.00 15.31 235 ILE A CA 1
ATOM 1879 C C . ILE A 1 235 ? 6.694 2.287 29.947 1.00 20.25 235 ILE A C 1
ATOM 1880 O O . ILE A 1 235 ? 7.285 1.470 30.652 1.00 20.76 235 ILE A O 1
ATOM 1885 N N . ASN A 1 236 ? 5.582 2.004 29.281 1.00 16.51 236 ASN A N 1
ATOM 1886 C CA . ASN A 1 236 ? 5.027 0.660 29.299 1.00 24.11 236 ASN A CA 1
ATOM 1887 C C . ASN A 1 236 ? 6.012 -0.369 28.692 1.00 21.55 236 ASN A C 1
ATOM 1888 O O . ASN A 1 236 ? 6.207 -1.455 29.245 1.00 22.03 236 ASN A O 1
ATOM 1893 N N . CYS A 1 237 ? 6.634 -0.010 27.569 1.00 21.36 237 CYS A N 1
ATOM 1894 C CA . CYS A 1 237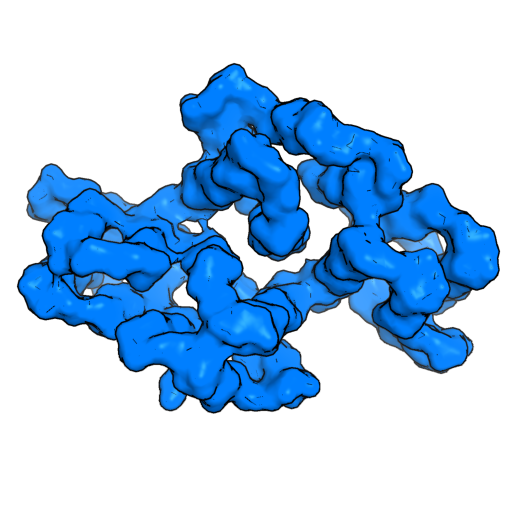 ? 7.675 -0.826 26.960 1.00 20.99 237 CYS A CA 1
ATOM 1895 C C . CYS A 1 237 ? 8.785 -1.111 27.966 1.00 23.66 237 CYS A C 1
ATOM 1896 O O . CYS A 1 237 ? 9.196 -2.260 28.129 1.00 24.25 237 CYS A O 1
ATOM 1899 N N . ALA A 1 238 ? 9.269 -0.070 28.643 1.00 19.62 238 ALA A N 1
ATOM 1900 C CA . ALA A 1 238 ? 10.304 -0.251 29.657 1.00 20.20 238 ALA A CA 1
ATOM 1901 C C . ALA A 1 238 ? 9.847 -1.188 30.769 1.00 23.24 238 ALA A C 1
ATOM 1902 O O . ALA A 1 238 ? 10.624 -2.006 31.265 1.00 25.08 238 ALA A O 1
ATOM 1904 N N . CYS A 1 239 ? 8.596 -1.068 31.185 1.00 20.59 239 CYS A N 1
ATOM 1905 C CA . CYS A 1 239 ? 8.114 -1.960 32.232 1.00 25.34 239 CYS A CA 1
ATOM 1906 C C . CYS A 1 239 ? 8.131 -3.397 31.717 1.00 28.73 239 CYS A C 1
ATOM 1907 O O . CYS A 1 239 ? 8.688 -4.299 32.361 1.00 26.56 239 CYS A O 1
ATOM 1910 N N . ASN A 1 240 ? 7.542 -3.593 30.540 1.00 25.20 240 ASN A N 1
ATOM 1911 C CA . ASN A 1 240 ? 7.486 -4.909 29.901 1.00 27.87 240 ASN A CA 1
ATOM 1912 C C . ASN A 1 240 ? 8.840 -5.530 29.527 1.00 29.05 240 ASN A C 1
ATOM 1913 O O . ASN A 1 240 ? 8.974 -6.753 29.463 1.00 31.55 240 ASN A O 1
ATOM 1918 N N . ASP A 1 241 ? 9.838 -4.697 29.262 1.00 25.02 241 ASP A N 1
ATOM 1919 C CA . ASP A 1 241 ? 11.179 -5.194 28.990 1.00 25.60 241 ASP A CA 1
ATOM 1920 C C . ASP A 1 241 ? 11.938 -5.418 30.293 1.00 30.14 241 ASP A C 1
ATOM 1921 O O . ASP A 1 241 ? 13.122 -5.083 30.400 1.00 31.05 241 ASP A O 1
ATOM 1926 N N . LYS A 1 242 ? 11.238 -5.964 31.283 1.00 27.44 242 LYS A N 1
ATOM 1927 C CA . LYS A 1 242 ? 11.828 -6.298 32.575 1.00 29.16 242 LYS A CA 1
ATOM 1928 C C . LYS A 1 242 ? 12.516 -5.110 33.244 1.00 24.87 242 LYS A C 1
ATOM 1929 O O . LYS A 1 242 ? 13.642 -5.231 33.736 1.00 28.59 242 LYS A O 1
ATOM 1935 N N . GLY A 1 243 ? 11.834 -3.967 33.256 1.00 22.73 243 GLY A N 1
ATOM 1936 C CA . GLY A 1 243 ? 12.323 -2.780 33.938 1.00 23.45 243 GLY A CA 1
ATOM 1937 C C . GLY A 1 243 ? 13.580 -2.217 33.305 1.00 23.78 243 GLY A C 1
ATOM 1938 O O . GLY A 1 243 ? 14.653 -2.228 33.907 1.00 26.09 243 GLY A O 1
ATOM 1939 N N . ASP A 1 244 ? 13.443 -1.733 32.076 1.00 20.63 244 ASP A N 1
ATOM 1940 C CA . ASP A 1 244 ? 14.546 -1.147 31.331 1.00 20.90 244 ASP A CA 1
ATOM 1941 C C . ASP A 1 244 ? 14.989 0.152 31.994 1.00 25.01 244 ASP A C 1
ATOM 1942 O O . ASP A 1 244 ? 14.385 1.208 31.762 1.00 19.49 244 ASP A O 1
ATOM 1947 N N . GLU A 1 245 ? 16.038 0.076 32.809 1.00 21.61 245 GLU A N 1
ATOM 1948 C CA . GLU A 1 245 ? 16.560 1.261 33.490 1.00 26.32 245 GLU A CA 1
ATOM 1949 C C . GLU A 1 245 ? 17.123 2.299 32.522 1.00 22.75 245 GLU A C 1
ATOM 1950 O O . GLU A 1 245 ? 16.951 3.504 32.725 1.00 21.67 245 GLU A O 1
ATOM 1956 N N . LYS A 1 246 ? 17.789 1.838 31.470 1.00 22.71 246 LYS A N 1
ATOM 1957 C CA . LYS A 1 246 ? 18.432 2.775 30.544 1.00 27.50 246 LYS A CA 1
ATOM 1958 C C . LYS A 1 246 ? 17.418 3.661 29.812 1.00 22.45 246 LYS A C 1
ATOM 1959 O O . LYS A 1 246 ? 17.624 4.869 29.710 1.00 23.22 246 LYS A O 1
ATOM 1965 N N . ARG A 1 247 ? 16.327 3.061 29.334 1.00 18.38 247 ARG A N 1
ATOM 1966 C CA . ARG A 1 247 ? 15.227 3.823 28.732 1.00 18.18 247 ARG A CA 1
ATOM 1967 C C . ARG A 1 247 ? 14.563 4.772 29.719 1.00 18.57 247 ARG A C 1
ATOM 1968 O O . ARG A 1 247 ? 14.233 5.906 29.371 1.00 17.52 247 ARG A O 1
ATOM 1976 N N . MET A 1 248 ? 14.334 4.313 30.940 1.00 17.86 248 MET A N 1
ATOM 1977 C CA . MET A 1 248 ? 13.668 5.173 31.904 1.00 19.21 248 MET A CA 1
ATOM 1978 C C . MET A 1 248 ? 14.542 6.376 32.223 1.00 19.43 248 MET A C 1
ATOM 1979 O O . MET A 1 248 ? 14.031 7.480 32.421 1.00 17.07 248 MET A O 1
ATOM 1984 N N . ARG A 1 249 ? 15.851 6.168 32.229 1.00 15.04 249 ARG A N 1
ATOM 1985 C CA . ARG A 1 249 ? 16.780 7.257 32.514 1.00 20.30 249 ARG A CA 1
ATOM 1986 C C . ARG A 1 249 ? 16.825 8.254 31.355 1.00 22.04 249 ARG A C 1
ATOM 1987 O O . ARG A 1 249 ? 16.844 9.471 31.566 1.00 19.87 249 ARG A O 1
ATOM 1995 N N . ARG A 1 250 ? 16.845 7.735 30.130 1.00 21.11 250 ARG A N 1
ATOM 1996 C CA . ARG A 1 250 ? 16.809 8.608 28.967 1.00 21.15 250 ARG A CA 1
ATOM 1997 C C . ARG A 1 250 ? 15.563 9.486 28.986 1.00 20.00 250 ARG A C 1
ATOM 1998 O O . ARG A 1 250 ? 15.678 10.703 29.058 1.00 19.88 250 ARG A O 1
ATOM 2006 N N . ILE A 1 251 ? 14.379 8.884 28.962 1.00 14.91 251 ILE A N 1
ATOM 2007 C CA . ILE A 1 251 ? 13.162 9.681 28.804 1.00 20.17 251 ILE A CA 1
ATOM 2008 C C . ILE A 1 251 ? 12.788 10.498 30.043 1.00 21.45 251 ILE A C 1
ATOM 2009 O O . ILE A 1 251 ? 12.260 11.610 29.925 1.00 21.43 251 ILE A O 1
ATOM 2014 N N . THR A 1 252 ? 13.073 9.973 31.232 1.00 19.81 252 THR A N 1
ATOM 2015 C CA . THR A 1 252 ? 12.794 10.738 32.448 1.00 18.39 252 THR A CA 1
ATOM 2016 C C . THR A 1 252 ? 13.756 11.926 32.578 1.00 20.10 252 THR A C 1
ATOM 2017 O O . THR A 1 252 ? 13.331 13.046 32.862 1.00 21.23 252 THR A O 1
ATOM 2021 N N . GLY A 1 253 ? 15.040 11.680 32.332 1.00 19.02 253 GLY A N 1
ATOM 2022 C CA . GLY A 1 253 ? 16.071 12.701 32.439 1.00 19.86 253 GLY A CA 1
ATOM 2023 C C . GLY A 1 253 ? 15.915 13.857 31.461 1.00 25.04 253 GLY A C 1
ATOM 2024 O O . GLY A 1 253 ? 16.221 15.006 31.796 1.00 22.67 253 GLY A O 1
ATOM 2025 N N . MET A 1 254 ? 15.423 13.557 30.262 1.00 21.50 254 MET A N 1
ATOM 2026 C CA . MET A 1 254 ? 15.272 14.560 29.209 1.00 23.26 254 MET A CA 1
ATOM 2027 C C . MET A 1 254 ? 13.904 15.224 29.170 1.00 23.89 254 MET A C 1
ATOM 2028 O O . MET A 1 254 ? 13.786 16.368 28.735 1.00 23.44 254 MET A O 1
ATOM 2033 N N . MET A 1 255 ? 12.867 14.505 29.587 1.00 22.84 255 MET A N 1
ATOM 2034 C CA . MET A 1 255 ? 11.518 14.852 29.137 1.00 26.72 255 MET A CA 1
ATOM 2035 C C . MET A 1 255 ? 10.413 14.806 30.185 1.00 24.33 255 MET A C 1
ATOM 2036 O O . MET A 1 255 ? 9.254 15.087 29.867 1.00 26.14 255 MET A O 1
ATOM 2041 N N . VAL A 1 256 ? 10.751 14.460 31.423 1.00 22.42 256 VAL A N 1
ATOM 2042 C CA . VAL A 1 256 ? 9.709 14.213 32.413 1.00 22.11 256 VAL A CA 1
ATOM 2043 C C . VAL A 1 256 ? 8.788 15.426 32.571 1.00 26.46 256 VAL A C 1
ATOM 2044 O O . VAL A 1 256 ? 7.567 15.273 32.596 1.00 25.11 256 VAL A O 1
ATOM 2048 N N . ASP A 1 257 ? 9.368 16.626 32.640 1.00 22.77 257 ASP A N 1
ATOM 2049 C CA . ASP A 1 257 ? 8.566 17.838 32.839 1.00 26.57 257 ASP A CA 1
ATOM 2050 C C . ASP A 1 257 ? 7.538 18.082 31.723 1.00 26.97 257 ASP A C 1
ATOM 2051 O O . ASP A 1 257 ? 6.456 18.616 31.979 1.00 32.19 257 ASP A O 1
ATOM 2056 N N . LYS A 1 258 ? 7.876 17.700 30.490 1.00 25.37 258 LYS A N 1
ATOM 2057 C CA . LYS A 1 258 ? 7.012 17.979 29.341 1.00 29.60 258 LYS A CA 1
ATOM 2058 C C . LYS A 1 258 ? 5.949 16.892 29.122 1.00 29.92 258 LYS A C 1
ATOM 2059 O O . LYS A 1 258 ? 5.017 17.080 28.342 1.00 31.98 258 LYS A O 1
ATOM 2065 N N . CYS A 1 259 ? 6.090 15.761 29.805 1.00 29.99 259 CYS A N 1
ATOM 2066 C CA . CYS A 1 259 ? 5.250 14.599 29.522 1.00 27.94 259 CYS A CA 1
ATOM 2067 C C . CYS A 1 259 ? 4.439 14.152 30.722 1.00 29.36 259 CYS A C 1
ATOM 2068 O O . CYS A 1 259 ? 3.992 13.010 30.770 1.00 27.31 259 CYS A O 1
ATOM 2071 N N . LEU A 1 260 ? 4.246 15.027 31.697 1.00 26.30 260 LEU A N 1
ATOM 2072 C CA . LEU A 1 260 ? 3.622 14.579 32.940 1.00 29.83 260 LEU A CA 1
ATOM 2073 C C . LEU A 1 260 ? 2.182 14.066 32.781 1.00 26.54 260 LEU A C 1
ATOM 2074 O O . LEU A 1 260 ? 1.640 13.443 33.693 1.00 26.70 260 LEU A O 1
ATOM 2079 N N . GLY A 1 261 ? 1.570 14.321 31.626 1.00 26.43 261 GLY A N 1
ATOM 2080 C CA . GLY A 1 261 ? 0.258 13.773 31.319 1.00 23.99 261 GLY A CA 1
ATOM 2081 C C . GLY A 1 261 ? 0.317 12.286 30.988 1.00 26.38 261 GLY A C 1
ATOM 2082 O O . GLY A 1 261 ? -0.699 11.641 30.728 1.00 24.63 261 GLY A O 1
ATOM 2083 N N . ALA A 1 262 ? 1.523 11.735 31.013 1.00 24.29 262 ALA A N 1
ATOM 2084 C CA . ALA A 1 262 ? 1.726 10.330 30.693 1.00 22.86 262 ALA A CA 1
ATOM 2085 C C . ALA A 1 262 ? 0.878 9.425 31.591 1.00 25.10 262 ALA A C 1
ATOM 2086 O O . ALA A 1 262 ? 0.294 8.444 31.122 1.00 22.11 262 ALA A O 1
ATOM 2088 N N . LYS A 1 263 ? 0.779 9.761 32.878 1.00 26.33 263 LYS A N 1
ATOM 2089 C CA . LYS A 1 263 ? 0.060 8.886 33.805 1.00 26.48 263 LYS A CA 1
ATOM 2090 C C . LYS A 1 263 ? -1.417 8.679 33.432 1.00 28.48 263 LYS A C 1
ATOM 2091 O O . LYS A 1 263 ? -1.987 7.611 33.674 1.00 26.87 263 LYS A O 1
ATOM 2097 N N . HIS A 1 264 ? -2.027 9.692 32.826 1.00 26.27 264 HIS A N 1
ATOM 2098 C CA . HIS A 1 264 ? -3.430 9.618 32.437 1.00 28.25 264 HIS A CA 1
ATOM 2099 C C . HIS A 1 264 ? -3.584 8.834 31.143 1.00 28.66 264 HIS A C 1
ATOM 2100 O O . HIS A 1 264 ? -4.501 8.014 30.999 1.00 26.63 264 HIS A O 1
ATOM 2107 N N . ALA A 1 265 ? -2.670 9.070 30.210 1.00 25.21 265 ALA A N 1
ATOM 2108 C CA . ALA A 1 265 ? -2.675 8.348 28.948 1.00 24.89 265 ALA A CA 1
ATOM 2109 C C . ALA A 1 265 ? -2.253 6.902 29.163 1.00 23.67 265 ALA A C 1
ATOM 2110 O O . ALA A 1 265 ? -2.487 6.042 28.315 1.00 25.24 265 ALA A O 1
ATOM 2112 N N . TYR A 1 266 ? -1.615 6.646 30.297 1.00 23.23 266 TYR A N 1
ATOM 2113 C CA . TYR A 1 266 ? -1.125 5.307 30.617 1.00 25.74 266 TYR A CA 1
ATOM 2114 C C . TYR A 1 266 ? -2.264 4.339 30.956 1.00 23.03 266 TYR A C 1
ATOM 2115 O O . TYR A 1 266 ? -2.083 3.118 30.933 1.00 25.65 266 TYR A O 1
ATOM 2124 N N . LYS A 1 267 ? -3.431 4.889 31.265 1.00 27.92 267 LYS A N 1
ATOM 2125 C CA . LYS A 1 267 ? -4.574 4.084 31.700 1.00 28.87 267 LYS A CA 1
ATOM 2126 C C . LYS A 1 267 ? -4.971 3.003 30.698 1.00 29.25 267 LYS A C 1
ATOM 2127 O O . LYS A 1 267 ? -5.588 2.002 31.074 1.00 32.87 267 LYS A O 1
ATOM 2133 N N . ILE A 1 268 ? -4.612 3.190 29.432 1.00 27.70 268 ILE A N 1
ATOM 2134 C CA . ILE A 1 268 ? -4.880 2.163 28.432 1.00 28.85 268 ILE A CA 1
ATOM 2135 C C . ILE A 1 268 ? -4.004 0.919 28.648 1.00 26.70 268 ILE A C 1
ATOM 2136 O O . ILE A 1 268 ? -4.313 -0.156 28.144 1.00 28.98 268 ILE A O 1
ATOM 2141 N N . TYR A 1 269 ? -2.916 1.065 29.394 1.00 24.89 269 TYR A N 1
ATOM 2142 C CA . TYR A 1 269 ? -2.046 -0.073 29.679 1.00 25.33 269 TYR A CA 1
ATOM 2143 C C . TYR A 1 269 ? -2.288 -0.609 31.083 1.00 27.78 269 TYR A C 1
ATOM 2144 O O . TYR A 1 269 ? -2.245 -1.813 31.316 1.00 22.29 269 TYR A O 1
ATOM 2153 N N . GLY A 1 270 ? -2.544 0.300 32.013 1.00 23.79 270 GLY A N 1
ATOM 2154 C CA . GLY A 1 270 ? -2.860 -0.070 33.383 1.00 27.87 270 GLY A CA 1
ATOM 2155 C C . GLY A 1 270 ? -2.667 1.112 34.317 1.0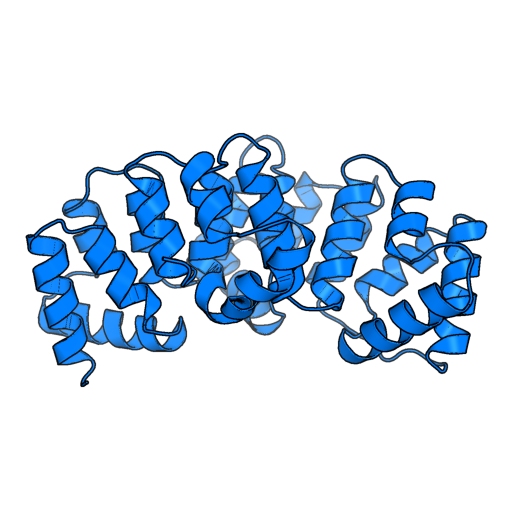0 26.28 270 GLY A C 1
ATOM 2156 O O . GLY A 1 270 ? -3.031 2.247 33.988 1.00 26.20 270 GLY A O 1
ATOM 2157 N N . ASP A 1 271 ? -2.083 0.837 35.478 1.00 27.92 271 ASP A N 1
ATOM 2158 C CA . ASP A 1 271 ? -1.748 1.862 36.453 1.00 25.60 271 ASP A CA 1
ATOM 2159 C C . ASP A 1 271 ? -0.244 2.036 36.426 1.00 25.79 271 ASP A C 1
ATOM 2160 O O . ASP A 1 271 ? 0.497 1.111 36.761 1.00 27.07 271 ASP A O 1
ATOM 2165 N N . MET A 1 272 ? 0.216 3.214 36.016 1.00 25.02 272 MET A N 1
ATOM 2166 C CA . MET A 1 272 ? 1.644 3.426 35.841 1.00 23.07 272 MET A CA 1
ATOM 2167 C C . MET A 1 272 ? 2.423 3.236 37.136 1.00 24.44 272 MET A C 1
ATOM 2168 O O . MET A 1 272 ? 3.460 2.574 37.146 1.00 23.87 272 MET A O 1
ATOM 2173 N N . GLY A 1 273 ? 1.925 3.812 38.223 1.00 24.30 273 GLY A N 1
ATOM 2174 C CA . GLY A 1 273 ? 2.545 3.644 39.526 1.00 24.04 273 GLY A CA 1
ATOM 2175 C C . GLY A 1 273 ? 2.733 2.186 39.919 1.00 28.74 273 GLY A C 1
ATOM 2176 O O . GLY A 1 273 ? 3.829 1.768 40.318 1.00 24.77 273 GLY A O 1
ATOM 2177 N N . THR A 1 274 ? 1.662 1.407 39.807 1.00 25.66 274 THR A N 1
ATOM 2178 C CA . THR A 1 274 ? 1.716 -0.024 40.107 1.00 28.41 274 THR A CA 1
ATOM 2179 C C . THR A 1 274 ? 2.713 -0.774 39.229 1.00 25.16 274 THR A C 1
ATOM 2180 O O . THR A 1 274 ? 3.477 -1.607 39.721 1.00 22.50 274 THR A O 1
ATOM 2184 N N . ASP A 1 275 ? 2.707 -0.479 37.929 1.00 22.00 275 ASP A N 1
ATOM 2185 C CA . ASP A 1 275 ? 3.619 -1.135 36.992 1.00 24.23 275 ASP A CA 1
ATOM 2186 C C . ASP A 1 275 ? 5.089 -0.828 37.256 1.00 24.91 275 ASP A C 1
ATOM 2187 O O . ASP A 1 275 ? 5.942 -1.716 37.173 1.00 23.77 275 ASP A O 1
ATOM 2192 N N . ILE A 1 276 ? 5.398 0.430 37.559 1.00 23.13 276 ILE A N 1
ATOM 2193 C CA . ILE A 1 276 ? 6.776 0.782 37.879 1.00 21.04 276 ILE A CA 1
ATOM 2194 C C . ILE A 1 276 ? 7.208 0.064 39.146 1.00 21.84 276 ILE A C 1
ATOM 2195 O O . ILE A 1 276 ? 8.349 -0.394 39.269 1.00 21.64 276 ILE A O 1
ATOM 2200 N N . GLU A 1 277 ? 6.275 -0.030 40.083 1.00 19.80 277 GLU A N 1
ATOM 2201 C CA . GLU A 1 277 ? 6.518 -0.689 41.356 1.00 29.52 277 GLU A CA 1
ATOM 2202 C C . GLU A 1 277 ? 6.982 -2.121 41.121 1.00 27.80 277 GLU A C 1
ATOM 2203 O O . GLU A 1 277 ? 7.975 -2.585 41.689 1.00 27.02 277 GLU A O 1
ATOM 2209 N N . ARG A 1 278 ? 6.268 -2.809 40.245 1.00 27.52 278 ARG A N 1
ATOM 2210 C CA . ARG A 1 278 ? 6.548 -4.212 39.985 1.00 26.85 278 ARG A CA 1
ATOM 2211 C C . ARG A 1 278 ? 7.844 -4.411 39.206 1.00 26.60 278 ARG A C 1
ATOM 2212 O O . ARG A 1 278 ? 8.671 -5.258 39.557 1.00 24.20 278 ARG A O 1
ATOM 2220 N N . CYS A 1 279 ? 8.026 -3.610 38.161 1.00 21.98 279 CYS A N 1
ATOM 2221 C CA . CYS A 1 279 ? 9.048 -3.882 37.158 1.00 23.33 279 CYS A CA 1
ATOM 2222 C C . CYS A 1 279 ? 10.442 -3.369 37.499 1.00 23.57 279 CYS A C 1
ATOM 2223 O O . CYS A 1 279 ? 11.434 -3.877 36.979 1.00 21.15 279 CYS A O 1
ATOM 2226 N N . PHE A 1 280 ? 10.512 -2.380 38.386 1.00 22.01 280 PHE A N 1
ATOM 2227 C CA . PHE A 1 280 ? 11.787 -1.785 38.788 1.00 22.82 280 PHE A CA 1
ATOM 2228 C C . PHE A 1 280 ? 12.168 -2.107 40.242 1.00 23.48 280 PHE A C 1
ATOM 2229 O O . PHE A 1 280 ? 11.300 -2.344 41.074 1.00 21.94 280 PHE A O 1
ATOM 2237 N N . ASP A 1 281 ? 13.468 -2.122 40.536 1.00 28.89 281 ASP A N 1
ATOM 2238 C CA . ASP A 1 281 ? 13.942 -2.532 41.862 1.00 27.65 281 ASP A CA 1
ATOM 2239 C C . ASP A 1 281 ? 13.679 -1.515 42.967 1.00 27.94 281 ASP A C 1
ATOM 2240 O O . ASP A 1 281 ? 13.160 -0.419 42.722 1.00 26.47 281 ASP A O 1
ATOM 2245 N N . LYS A 1 282 ? 14.051 -1.907 44.185 1.00 26.88 282 LYS A N 1
ATOM 2246 C CA . LYS A 1 282 ? 13.743 -1.162 45.401 1.00 27.82 282 LYS A CA 1
ATOM 2247 C C . LYS A 1 282 ? 14.258 0.276 45.382 1.00 22.59 282 LYS A C 1
ATOM 2248 O O . LYS A 1 282 ? 13.622 1.169 45.937 1.00 26.39 282 LYS A O 1
ATOM 2254 N N . ARG A 1 283 ? 15.423 0.472 44.775 1.00 24.07 283 ARG A N 1
ATOM 2255 C CA . ARG A 1 283 ? 16.061 1.788 44.681 1.00 27.52 283 ARG A CA 1
ATOM 2256 C C . ARG A 1 283 ? 15.450 2.640 43.560 1.00 28.72 283 ARG A C 1
ATOM 2257 O O . ARG A 1 283 ? 14.978 3.754 43.798 1.00 29.76 283 ARG A O 1
ATOM 2265 N N . MET A 1 284 ? 15.446 2.107 42.343 1.00 26.47 284 MET A N 1
ATOM 2266 C CA . MET A 1 284 ? 15.000 2.862 41.172 1.00 25.91 284 MET A CA 1
ATOM 2267 C C . MET A 1 284 ? 13.521 3.224 41.198 1.00 24.91 284 MET A C 1
ATOM 2268 O O . MET A 1 284 ? 13.140 4.336 40.821 1.00 21.73 284 MET A O 1
ATOM 2273 N N . ALA A 1 285 ? 12.681 2.284 41.620 1.00 23.05 285 ALA A N 1
ATOM 2274 C CA . ALA A 1 285 ? 11.236 2.483 41.528 1.00 19.58 285 ALA A CA 1
ATO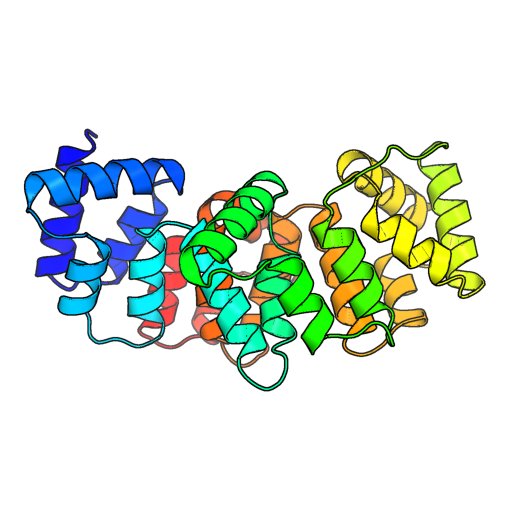M 2275 C C . ALA A 1 285 ? 10.700 3.733 42.248 1.00 22.66 285 ALA A C 1
ATOM 2276 O O . ALA A 1 285 ? 9.925 4.497 41.669 1.00 23.77 285 ALA A O 1
ATOM 2278 N N . PRO A 1 286 ? 11.082 3.934 43.519 1.00 24.09 286 PRO A N 1
ATOM 2279 C CA . PRO A 1 286 ? 10.558 5.125 44.195 1.00 22.77 286 PRO A CA 1
ATOM 2280 C C . PRO A 1 286 ? 11.020 6.408 43.503 1.00 20.21 286 PRO A C 1
ATOM 2281 O O . PRO A 1 286 ? 10.294 7.399 43.476 1.00 21.55 286 PRO A O 1
ATOM 2285 N N . ILE A 1 287 ? 12.223 6.377 42.953 1.00 22.84 287 ILE A N 1
ATOM 2286 C CA . ILE A 1 287 ? 12.734 7.523 42.223 1.00 24.87 287 ILE A CA 1
ATOM 2287 C C . ILE A 1 287 ? 11.831 7.816 41.028 1.00 23.87 287 ILE A C 1
ATOM 2288 O O . ILE A 1 287 ? 11.385 8.948 40.856 1.00 19.81 287 ILE A O 1
ATOM 2293 N N . LEU A 1 288 ? 11.544 6.794 40.217 1.00 20.79 288 LEU A N 1
ATOM 2294 C CA . LEU A 1 288 ? 10.705 6.997 39.038 1.00 20.24 288 LEU A CA 1
ATOM 2295 C C . LEU A 1 288 ? 9.286 7.449 39.396 1.00 22.01 288 LEU A C 1
ATOM 2296 O O . LEU A 1 288 ? 8.769 8.407 38.807 1.00 19.13 288 LEU A O 1
ATOM 2301 N N . ARG A 1 289 ? 8.671 6.789 40.366 1.00 19.81 289 ARG A N 1
ATOM 2302 C CA . ARG A 1 289 ? 7.338 7.156 40.790 1.00 23.52 289 ARG A CA 1
ATOM 2303 C C . ARG A 1 289 ? 7.282 8.610 41.307 1.00 22.77 289 ARG A C 1
ATOM 2304 O O . ARG A 1 289 ? 6.334 9.275 41.109 1.00 27.19 289 ARG A O 1
ATOM 2312 N N . THR A 1 290 ? 8.310 9.070 41.966 1.00 22.82 290 THR A N 1
ATOM 2313 C CA . THR A 1 290 ? 8.375 10.463 42.405 1.00 25.80 290 THR A CA 1
ATOM 2314 C C . THR A 1 290 ? 8.382 11.403 41.191 1.00 20.89 290 THR A C 1
ATOM 2315 O O . THR A 1 290 ? 7.561 12.325 41.087 1.00 23.91 290 THR A O 1
ATOM 2319 N N . LEU A 1 291 ? 9.304 11.153 40.269 1.00 20.72 291 LEU A N 1
ATOM 2320 C CA . LEU A 1 291 ? 9.477 12.014 39.099 1.00 21.08 291 LEU A CA 1
ATOM 2321 C C . LEU A 1 291 ? 8.254 12.049 38.192 1.00 24.24 291 LEU A C 1
ATOM 2322 O O . LEU A 1 291 ? 7.958 13.091 37.605 1.00 22.52 291 LEU A O 1
ATOM 2327 N N . TRP A 1 292 ? 7.540 10.925 38.086 1.00 20.68 292 TRP A N 1
ATOM 2328 C CA . TRP A 1 292 ? 6.382 10.831 37.200 1.00 19.32 292 TRP A CA 1
ATOM 2329 C C . TRP A 1 292 ? 5.077 11.169 37.914 1.00 21.84 292 TRP A C 1
ATOM 2330 O O . TRP A 1 292 ? 4.013 11.189 37.306 1.00 24.19 292 TRP A O 1
ATOM 2341 N N . ARG A 1 293 ? 5.189 11.474 39.202 1.00 23.87 293 ARG A N 1
ATOM 2342 C CA . ARG A 1 293 ? 4.062 11.895 40.029 1.00 24.93 293 ARG A CA 1
ATOM 2343 C C . ARG A 1 293 ? 2.980 10.828 40.127 1.00 28.70 293 ARG A C 1
ATOM 2344 O O . ARG A 1 293 ? 1.792 11.108 39.973 1.00 27.98 293 ARG A O 1
ATOM 2352 N N . VAL A 1 294 ? 3.401 9.613 40.402 1.00 28.98 294 VAL A N 1
ATOM 2353 C CA . VAL A 1 294 ? 2.470 8.558 40.634 1.00 29.56 294 VAL A CA 1
ATOM 2354 C C . VAL A 1 294 ? 2.894 7.729 41.869 1.00 29.77 294 VAL A C 1
ATOM 2355 O O . VAL A 1 294 ? 3.010 6.536 41.784 1.00 30.76 294 VAL A O 1
ATOM 2359 N N . LYS A 1 295 ? 3.092 8.393 43.008 1.00 33.38 295 LYS A N 1
ATOM 2360 C CA . LYS A 1 295 ? 3.283 7.703 44.277 1.00 36.78 295 LYS A CA 1
ATOM 2361 C C . LYS A 1 295 ? 2.005 6.962 44.642 1.00 36.93 295 LYS A C 1
ATOM 2362 O O . LYS A 1 295 ? 2.013 6.077 45.503 1.00 47.04 295 LYS A O 1
#

Nearest PDB structures (foldseek):
  4evh-assembly1_A  TM=1.001E+00  e=2.949E-39  Giardia duodenalis
  3chk-assembly1_A  TM=9.137E-01  e=4.581E-15  unclassified
  2iic-assembly2_B  TM=8.393E-01  e=3.252E-14  Giardia duodenalis
  2zhi-assembly1_A  TM=8.487E-01  e=5.083E-12  Rattus norvegicus
  1avc-assembly1_A  TM=8.440E-01  e=8.621E-11  Bos taurus

Sequence (294 aa):
PKVTDIANELKQAIDAKDEVQIAFIASEYSAESREKIAKAYVASYGKELPDDIKKALKGGSEESLLMDLFSDRHEVRAQHIRDALSGRNDHMAFFDTVILCTPEDWHETVAAYTRMFKKPLVEDFMKDVGRKEDWCLLMEKWMAHERVSRPGSPEDEAQRLDQAFDQKNTAYLIDFFGTVPSAEYRPIAEAFKAQNGKSIEQAIATIYTKTDYYTFYCAHFALLGMHRLAAYLINCACNDKGDEKRMRRITGMMVDKCLGAKHAYKIYGDMGTDIERCFDKRMAPILRTLWRVK

Organism: Giardia intestinalis (NCBI:txid5741)

B-factor: mean 26.38, std 6.77, range [13.13, 55.04]

Solvent-accessible surface area: 13486 Å² total; per-residue (Å²): 138,147,52,73,70,5,0,60,75,0,44,109,6,10,90,70,121,63,29,54,62,0,0,80,4,0,9,85,58,42,5,84,29,11,66,122,2,20,155,10,0,55,89,60,64,62,82,94,1,16,72,9,0,118,161,12,12,179,14,52,22,6,20,30,0,0,40,12,2,8,39,54,31,19,68,13,3,0,74,10,0,82,77,3,15,96,50,234,43,36,56,86,2,0,13,0,0,0,3,0,1,27,69,119,5,10,128,84,0,45,48,0,0,69,136,70,36,150,97,72,1,55,121,27,0,9,160,62,17,27,128,196,88,28,8,3,58,2,1,57,70,8,7,52,43,121,74,94,78,35,116,28,46,49,92,75,1,0,80,98,0,39,77,4,18,124,128,138,61,40,73,51,0,11,58,0,0,0,18,0,28,40,76,48,0,99,50,5,14,110,12,1,107,77,84,30,90,95,18,0,60,92,6,0,53,93,29,12,99,166,26,24,44,101,1,0,39,1,0,4,13,4,4,24,7,45,67,96,0,1,0,22,2,0,21,24,0,3,98,73,196,11,25,52,129,7,0,64,15,1,0,2,4,1,5,34,71,0,38,28,0,54,118,21,0,142,127,69,33,80,4,2,76,19,0,96,157,29,12,83,193,76,0,3,48,0,0,47,3,1,2,110,24,155

InterPro domains:
  IPR008088 Alpha giardin [PR01712] (10-25)
  IPR008088 Alpha giardin [PR01712] (51-65)
  IPR008088 Alpha giardin [PR01712] (71-84)
  IPR008088 Alpha giardin [PR01712] (88-107)
  IPR008088 Alpha giardin [PR01712] (114-131)
  IPR008088 Alpha giardin [PR01712] (185-200)
  IPR008088 Alpha giardin [PR01712] (226-241)
  IPR008088 Alpha giardin [PR01712] (242-256)
  IPR008088 Alpha giardin [PR01712] (258-273)
  IPR018502 Annexin repeat [PF00191] (8-67)
  IPR018502 Annexin repeat [PS51897] (2-71)
  IPR018502 Annexin repeat [PS51897] (73-143)
  IPR018502 Annexin repeat [PS51897] (153-223)
  IPR018502 Annexin repeat [PS51897] (226-293)
  IPR018502 Annexin repeat [SM00335] (17-69)
  IPR037104 Annexin superfamily [G3DSA:1.10.220.10] (1-72)
  IPR037104 Annexin superfamily [G3DSA:1.10.220.10] (73-146)
  IPR037104 Annexin superfamily [G3DSA:1.10.220.10] (147-226)
  IPR037104 Annexin superfamily [G3DSA:1.10.220.10] (227-295)
  IPR037104 Annexin superfamily [SSF47874] (3-294)

Radius of gyration: 20.17 Å; Cα contacts (8 Å, |Δi|>4): 395; chains: 1; bounding box: 47×38×56 Å

Secondary structure (DSSP, 8-state):
--HHHHHHHHHHHHHTT-HHHHHHHHHTS-HHHHHHHHHHHHHHHSS-HHHHHHHHS--SHHHHHHHHHTS-HHHHHHHHHHHHHHSS--HHHHIIIIIS--HHHHHHHHHHHHHHHSS-HHHHHHHHH-SSSHHHHHHHHHHHT-----SS-HHHHHHHHHHHHHTT-HHHHHHHHHH--HHHHHHHHHHHHHHSSS-HHHHHHHH--HHHHHHHHHHHHHHH-HHHHHHHHHHHHHHTT--HHHHHHHHHHHGGG-TTHHHHGGGT--HHHHHHHHS-TTHHHHHHHHHT--

Foldseek 3Di:
DDLLVLLVQLVVCLVVLPLLSLLLSLLVDDLVSLQSSQVSNCVVPVDGSLVSLVVRYDDDLSSVLSSLSNDDLLLLLLVLLVVCLVDQRDLLSCLLRQLLDDLVSLVVNQVSNCVVPVDGSLVSVCVRVPDPDLLSLLSSLQSVPAADEDDDALLVVLVVVVVCLVVVVSVCVSCCLSHHALVSLVSNQVSNPVPDPDGPLVSLVVNDDDSSSVSSVLSSQVSPHSLLSVLVQLLVCLVVQNPSVSLSSNLSNPLNPNLCNQVSNVVVNGSLVSLVPRDDPPVNSSSCSNSVND